Protein AF-A0A9E5E156-F1 (afdb_monomer_lite)

Foldseek 3Di:
DPPDPDDPPPDPQQVLLVVLVVVQVVVLVVVVVVCCVPPLADDPVCLQLLHHLSPDRPLQSLLVVLLQQLAAHWQDWADPHSQKTKTKDFDADDPVLCVVLVVLVWDWDDDPRGMIITMHHFPHSDSNSSSVSSNVSSVSGHRPVAGYGGRPHPSSVVSCVVRNDPLVSLLVNLVRVLRVPDPDPDDNVRSVVSNVVSVVVVVVVVVVVVVVVVVVD

Structure (mmCIF, N/CA/C/O backbone):
data_AF-A0A9E5E156-F1
#
_entry.id   AF-A0A9E5E156-F1
#
loop_
_atom_site.group_PDB
_atom_site.id
_atom_site.type_symbol
_atom_site.label_atom_id
_atom_site.label_alt_id
_atom_site.label_comp_id
_atom_site.label_asym_id
_atom_site.label_entity_id
_atom_site.label_seq_id
_atom_site.pdbx_PDB_ins_code
_atom_site.Cartn_x
_atom_site.Cartn_y
_atom_site.Cartn_z
_atom_site.occupancy
_atom_site.B_iso_or_equiv
_atom_site.auth_seq_id
_atom_site.auth_comp_id
_atom_site.auth_asym_id
_atom_site.auth_atom_id
_atom_site.pdbx_PDB_model_num
ATOM 1 N N . MET A 1 1 ? -10.719 -11.656 57.684 1.00 48.06 1 MET A N 1
ATOM 2 C CA . MET A 1 1 ? -10.620 -10.553 56.707 1.00 48.06 1 MET A CA 1
ATOM 3 C C . MET A 1 1 ? -10.149 -11.144 55.390 1.00 48.06 1 MET A C 1
ATOM 5 O O . MET A 1 1 ? -8.956 -11.206 55.134 1.00 48.06 1 MET A O 1
ATOM 9 N N . THR A 1 2 ? -11.078 -11.692 54.615 1.00 45.00 2 THR A N 1
ATOM 10 C CA . THR A 1 2 ? -10.827 -12.176 53.255 1.00 45.00 2 THR A CA 1
ATOM 11 C C . THR A 1 2 ? -11.004 -10.978 52.337 1.00 45.00 2 THR A C 1
ATOM 13 O O . THR A 1 2 ? -12.128 -10.578 52.054 1.00 45.00 2 THR A O 1
ATOM 16 N N . GLY A 1 3 ? -9.899 -10.315 51.999 1.00 47.78 3 GLY A N 1
ATOM 17 C CA . GLY A 1 3 ? -9.922 -9.261 50.993 1.00 47.78 3 GLY A CA 1
ATOM 18 C C . GLY A 1 3 ? -10.186 -9.908 49.645 1.00 47.78 3 GLY A C 1
ATOM 19 O O . GLY A 1 3 ? -9.351 -10.681 49.176 1.00 47.78 3 GLY A O 1
ATOM 20 N N . ASP A 1 4 ? -11.347 -9.628 49.060 1.00 41.91 4 ASP A N 1
ATOM 21 C CA . ASP A 1 4 ? -11.635 -10.034 47.692 1.00 41.91 4 ASP A CA 1
ATOM 22 C C . ASP A 1 4 ? -10.531 -9.500 46.763 1.00 41.91 4 ASP A C 1
ATOM 24 O O . ASP A 1 4 ? -10.118 -8.338 46.900 1.00 41.91 4 ASP A O 1
ATOM 28 N N . PRO A 1 5 ? -10.015 -10.323 45.833 1.00 53.31 5 PRO A N 1
ATOM 29 C CA . PRO A 1 5 ? -9.035 -9.870 44.865 1.00 53.31 5 PRO A CA 1
ATOM 30 C C . PRO A 1 5 ? -9.661 -8.744 44.047 1.00 53.31 5 PRO A C 1
ATOM 32 O O . PRO A 1 5 ? -10.662 -8.920 43.352 1.00 53.31 5 PRO A O 1
ATOM 35 N N . LYS A 1 6 ? -9.066 -7.558 44.171 1.00 46.56 6 LYS A N 1
ATOM 36 C CA . LYS A 1 6 ? -9.452 -6.362 43.433 1.00 46.56 6 LYS A CA 1
ATOM 37 C C . LYS A 1 6 ? -9.309 -6.687 41.946 1.00 46.56 6 LYS A C 1
ATOM 39 O O . LYS A 1 6 ? -8.191 -6.770 41.442 1.00 46.56 6 LYS A O 1
ATOM 44 N N . MET A 1 7 ? -10.436 -6.932 41.275 1.00 42.59 7 MET A N 1
ATOM 45 C CA . MET A 1 7 ? -10.475 -7.134 39.828 1.00 42.59 7 MET A CA 1
ATOM 46 C C . MET A 1 7 ? -9.715 -5.974 39.172 1.00 42.59 7 MET A C 1
ATOM 48 O O . MET A 1 7 ? -9.959 -4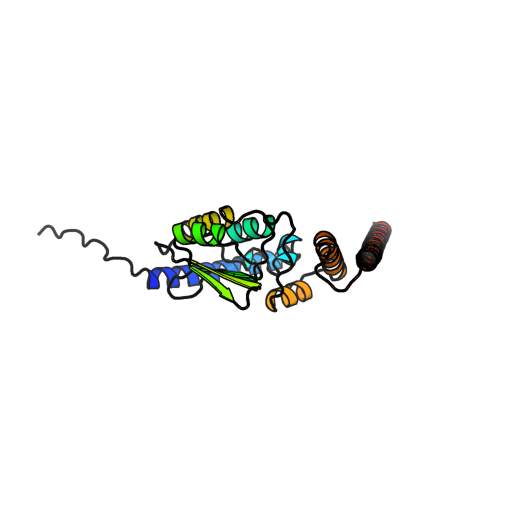.821 39.556 1.00 42.59 7 MET A O 1
ATOM 52 N N . PRO A 1 8 ? -8.772 -6.236 38.247 1.00 52.53 8 PRO A N 1
ATOM 53 C CA . PRO A 1 8 ? -8.127 -5.160 37.514 1.00 52.53 8 PRO A CA 1
ATOM 54 C C . PRO A 1 8 ? -9.233 -4.320 36.873 1.00 52.53 8 PRO A C 1
ATOM 56 O O . PRO A 1 8 ? -10.118 -4.852 36.203 1.00 52.53 8 PRO A O 1
ATOM 59 N N . GLY A 1 9 ? -9.235 -3.018 37.175 1.00 50.94 9 GLY A N 1
ATOM 60 C CA . GLY A 1 9 ? -10.194 -2.082 36.596 1.00 50.94 9 GLY A CA 1
ATOM 61 C C . GLY A 1 9 ? -10.144 -2.136 35.065 1.00 50.94 9 GLY A C 1
ATOM 62 O O . GLY A 1 9 ? -9.159 -2.633 34.512 1.00 50.94 9 GLY A O 1
ATOM 63 N N . PRO A 1 10 ? -11.185 -1.646 34.370 1.00 55.34 10 PRO A N 1
ATOM 64 C CA . PRO A 1 10 ? -11.223 -1.667 32.913 1.00 55.34 10 PRO A CA 1
ATOM 65 C C . PRO A 1 10 ? -9.925 -1.070 32.366 1.00 55.34 10 PRO A C 1
ATOM 67 O O . PRO A 1 10 ? -9.564 0.060 32.701 1.00 55.34 10 PRO A O 1
ATOM 70 N N . VAL A 1 11 ? -9.194 -1.866 31.581 1.00 60.44 11 VAL A N 1
ATOM 71 C CA . VAL A 1 11 ? -7.980 -1.417 30.898 1.00 60.44 11 VAL A CA 1
ATOM 72 C C . VAL A 1 11 ? -8.360 -0.172 30.105 1.00 60.44 11 VAL A C 1
ATOM 74 O O . VAL A 1 11 ? -9.285 -0.215 29.295 1.00 60.44 11 VAL A O 1
ATOM 77 N N . ASN A 1 12 ? -7.682 0.947 30.365 1.00 84.75 12 ASN A N 1
ATOM 78 C CA . ASN A 1 12 ? -7.852 2.142 29.553 1.00 84.75 12 ASN A CA 1
ATOM 79 C C . ASN A 1 12 ? -7.344 1.810 28.143 1.00 84.75 12 ASN A C 1
ATOM 81 O O . ASN A 1 12 ? -6.134 1.746 27.920 1.00 84.75 12 ASN A O 1
ATOM 85 N N . LEU A 1 13 ? -8.279 1.547 27.227 1.00 87.31 13 LEU A N 1
ATOM 86 C CA . LEU A 1 13 ? -8.000 1.112 25.862 1.00 87.31 13 LEU A CA 1
ATOM 87 C C . LEU A 1 13 ? -7.079 2.093 25.132 1.00 87.31 13 LEU A C 1
ATOM 89 O O . LEU A 1 13 ? -6.179 1.653 24.428 1.00 87.31 13 LEU A O 1
ATOM 93 N N . GLU A 1 14 ? -7.251 3.400 25.340 1.00 87.62 14 GLU A N 1
ATOM 94 C CA . GLU A 1 14 ? -6.404 4.424 24.720 1.00 87.62 14 GLU A CA 1
ATOM 95 C C . GLU A 1 14 ? -4.955 4.300 25.186 1.00 87.62 14 GLU A C 1
ATOM 97 O O . GLU A 1 14 ? -4.039 4.267 24.367 1.00 87.62 14 GLU A O 1
ATOM 102 N N . LYS A 1 15 ? -4.749 4.151 26.501 1.00 91.00 15 LYS A N 1
ATOM 103 C CA . LYS A 1 15 ? -3.408 3.957 27.062 1.00 91.00 15 LYS A CA 1
ATOM 104 C C . LYS A 1 15 ? -2.774 2.667 26.541 1.00 91.00 15 LYS A C 1
ATOM 106 O O . LYS A 1 15 ? -1.618 2.681 26.133 1.00 91.00 15 LYS A O 1
ATOM 111 N N . GLY A 1 16 ? -3.535 1.572 26.526 1.00 93.81 16 GLY A N 1
ATOM 112 C CA . GLY A 1 16 ? -3.057 0.296 25.996 1.00 93.81 16 GLY A CA 1
ATOM 113 C C . GLY A 1 16 ? -2.686 0.382 24.512 1.00 93.81 16 GLY A C 1
ATOM 114 O O . GLY A 1 16 ? -1.689 -0.199 24.096 1.00 93.81 16 GLY A O 1
ATOM 115 N N . MET A 1 17 ? -3.454 1.128 23.713 1.00 94.75 17 MET A N 1
ATOM 116 C CA . MET A 1 17 ? -3.172 1.341 22.291 1.00 94.75 17 MET A CA 1
ATOM 117 C C . MET A 1 17 ? -1.904 2.158 22.060 1.00 94.75 17 MET A C 1
ATOM 119 O O . MET A 1 17 ? -1.141 1.832 21.154 1.00 94.75 17 MET A O 1
ATOM 123 N N . GLU A 1 18 ? -1.658 3.183 22.875 1.00 94.00 18 GLU A N 1
ATOM 124 C CA . GLU A 1 18 ? -0.424 3.968 22.781 1.00 94.00 18 GLU A CA 1
ATOM 125 C C . GLU A 1 18 ? 0.799 3.119 23.156 1.00 94.00 18 GLU A C 1
ATOM 127 O O . GLU A 1 18 ? 1.768 3.055 22.402 1.00 94.00 18 GLU A O 1
ATOM 132 N N . GLU A 1 19 ? 0.719 2.365 24.259 1.00 95.31 19 GLU A N 1
ATOM 133 C CA . GLU A 1 19 ? 1.777 1.429 24.667 1.00 95.31 19 GLU A CA 1
ATOM 134 C C . GLU A 1 19 ? 2.053 0.371 23.579 1.00 95.31 19 GLU A C 1
ATOM 136 O O . GLU A 1 19 ? 3.211 0.039 23.295 1.00 95.31 19 GLU A O 1
ATOM 141 N N . LEU A 1 20 ? 0.996 -0.132 22.929 1.00 96.75 20 LEU A N 1
ATOM 142 C CA . LEU A 1 20 ? 1.096 -1.067 21.811 1.00 96.75 20 LEU A CA 1
ATOM 143 C C . LEU A 1 20 ? 1.779 -0.433 20.590 1.00 96.75 20 LEU A C 1
ATOM 145 O O . LEU A 1 20 ? 2.681 -1.048 20.015 1.00 96.75 20 LEU A O 1
ATOM 149 N N . ARG A 1 21 ? 1.376 0.785 20.211 1.00 97.12 21 ARG A N 1
ATOM 150 C CA . ARG A 1 21 ? 1.951 1.537 19.089 1.00 97.12 21 ARG A CA 1
ATOM 151 C C . ARG A 1 21 ? 3.443 1.756 19.276 1.00 97.12 21 ARG A C 1
ATOM 153 O O . ARG A 1 21 ? 4.231 1.425 18.391 1.00 97.12 21 ARG A O 1
ATOM 160 N N . GLU A 1 22 ? 3.843 2.263 20.438 1.00 96.88 22 GLU A N 1
ATOM 161 C CA . GLU A 1 22 ? 5.252 2.508 20.726 1.00 96.88 22 GLU A CA 1
ATOM 162 C C . GLU A 1 22 ? 6.084 1.224 20.664 1.00 96.88 22 GLU A C 1
ATOM 164 O O . GLU A 1 22 ? 7.208 1.229 20.152 1.00 96.88 22 GLU A O 1
ATOM 169 N N . ARG A 1 23 ? 5.549 0.116 21.199 1.00 98.06 23 ARG A N 1
ATOM 170 C CA . ARG A 1 23 ? 6.209 -1.192 21.145 1.00 98.06 23 ARG A CA 1
ATOM 171 C C . ARG A 1 23 ? 6.422 -1.630 19.698 1.00 98.06 23 ARG A C 1
ATOM 173 O O . ARG A 1 23 ? 7.556 -1.934 19.336 1.00 98.06 23 ARG A O 1
ATOM 180 N N . ILE A 1 24 ? 5.372 -1.587 18.881 1.00 98.00 24 ILE A N 1
ATOM 181 C CA . ILE A 1 24 ? 5.423 -1.953 17.461 1.00 98.00 24 ILE A CA 1
ATOM 182 C C . ILE A 1 24 ? 6.443 -1.091 16.704 1.00 98.00 24 ILE A C 1
ATOM 184 O O . ILE A 1 24 ? 7.298 -1.622 16.002 1.00 98.00 24 ILE A O 1
ATOM 188 N N . HIS A 1 25 ? 6.437 0.231 16.893 1.00 97.75 25 HIS A N 1
ATOM 189 C CA . HIS A 1 25 ? 7.379 1.128 16.208 1.00 97.75 25 HIS A CA 1
ATOM 190 C C . HIS A 1 25 ? 8.838 0.926 16.648 1.00 97.75 25 HIS A C 1
ATOM 192 O O . HIS A 1 25 ? 9.767 1.178 15.876 1.00 97.75 25 HIS A O 1
ATOM 198 N N . ARG A 1 26 ? 9.088 0.470 17.883 1.00 98.38 26 ARG A N 1
ATOM 199 C CA . ARG A 1 26 ? 10.433 0.036 18.303 1.00 98.38 26 ARG A CA 1
ATOM 200 C C . ARG A 1 26 ? 10.852 -1.251 17.594 1.00 98.38 26 ARG A C 1
ATOM 202 O O . ARG A 1 26 ? 11.971 -1.307 17.095 1.00 98.38 26 ARG A O 1
ATOM 209 N N . GLU A 1 27 ? 9.969 -2.243 17.532 1.00 98.19 27 GLU A N 1
ATOM 210 C CA . GLU A 1 27 ? 10.231 -3.531 16.872 1.00 98.19 27 GLU A CA 1
ATOM 211 C C . GLU A 1 27 ? 10.504 -3.349 15.372 1.00 98.19 27 GLU A C 1
ATOM 213 O O . GLU A 1 27 ? 11.520 -3.830 14.874 1.00 98.19 27 GLU A O 1
ATOM 218 N N . MET A 1 28 ? 9.685 -2.552 14.681 1.00 98.12 28 MET A N 1
ATOM 219 C CA . MET A 1 28 ? 9.851 -2.255 13.252 1.00 98.12 28 MET A CA 1
ATOM 220 C C . MET A 1 28 ? 11.211 -1.633 12.921 1.00 98.12 28 MET A C 1
ATOM 222 O O . MET A 1 28 ? 11.831 -2.006 11.931 1.00 98.12 28 MET A O 1
ATOM 226 N N . ARG A 1 29 ? 11.720 -0.717 13.759 1.00 98.38 29 ARG A N 1
ATOM 227 C CA . ARG A 1 29 ? 13.055 -0.127 13.550 1.00 98.38 29 ARG A CA 1
ATOM 228 C C . ARG A 1 29 ? 14.156 -1.184 13.591 1.00 98.38 29 ARG A C 1
ATOM 230 O O . ARG A 1 29 ? 15.042 -1.175 12.742 1.00 98.38 29 ARG A O 1
ATOM 237 N N . VAL A 1 30 ? 14.077 -2.111 14.545 1.00 98.31 30 VAL A N 1
ATOM 238 C CA . VAL A 1 30 ? 15.040 -3.215 14.663 1.00 98.31 30 VAL A CA 1
ATOM 239 C C . VAL A 1 30 ? 14.939 -4.161 13.461 1.00 98.31 30 VAL A C 1
ATOM 241 O O . VAL A 1 30 ? 15.970 -4.565 12.918 1.00 98.31 30 VAL A O 1
ATOM 244 N N . GLU A 1 31 ? 13.721 -4.489 13.017 1.00 98.06 31 GLU A N 1
ATOM 245 C CA . GLU A 1 31 ? 13.484 -5.308 11.820 1.00 98.06 31 GLU A CA 1
ATOM 246 C C . GLU A 1 31 ? 14.084 -4.657 10.566 1.00 98.06 31 GLU A C 1
ATOM 248 O O . GLU A 1 31 ? 14.866 -5.298 9.859 1.00 98.06 31 GLU A O 1
ATOM 253 N N . LEU A 1 32 ? 13.798 -3.371 10.338 1.00 97.81 32 LEU A N 1
ATOM 254 C CA . LEU A 1 32 ? 14.283 -2.618 9.183 1.00 97.81 32 LEU A CA 1
ATOM 255 C C . LEU A 1 32 ? 15.812 -2.503 9.168 1.00 97.81 32 LEU A C 1
ATOM 257 O O . LEU A 1 32 ? 16.443 -2.757 8.143 1.00 97.81 32 LEU A O 1
ATOM 261 N N . GLU A 1 33 ? 16.441 -2.189 10.303 1.00 98.00 33 GLU A N 1
ATOM 262 C CA . GLU A 1 33 ? 17.906 -2.187 10.399 1.00 98.00 33 GLU A CA 1
ATOM 263 C C . GLU A 1 33 ? 18.502 -3.563 10.067 1.00 98.00 33 GLU A C 1
ATOM 265 O O . GLU A 1 33 ? 19.542 -3.662 9.406 1.00 98.00 33 GLU A O 1
ATOM 270 N N . GLY A 1 34 ? 17.851 -4.635 10.525 1.00 97.88 34 GLY A N 1
ATOM 271 C CA . GLY A 1 34 ? 18.230 -6.007 10.210 1.00 97.88 34 GLY A CA 1
ATOM 272 C C . GLY A 1 34 ? 18.097 -6.321 8.719 1.00 97.88 34 GLY A C 1
ATOM 273 O O . GLY A 1 34 ? 19.014 -6.914 8.139 1.00 97.88 34 GLY A O 1
ATOM 274 N N . ARG A 1 35 ? 16.993 -5.896 8.095 1.00 96.81 35 ARG A N 1
ATOM 275 C CA . ARG A 1 35 ? 16.734 -6.021 6.656 1.00 96.81 35 ARG A CA 1
ATOM 276 C C . ARG A 1 35 ? 17.822 -5.317 5.858 1.00 96.81 35 ARG A C 1
ATOM 278 O O . ARG A 1 35 ? 18.508 -5.985 5.090 1.00 96.81 35 ARG A O 1
ATOM 285 N N . LEU A 1 36 ? 18.067 -4.032 6.108 1.00 96.75 36 LEU A N 1
ATOM 286 C CA . LEU A 1 36 ? 19.039 -3.227 5.358 1.00 96.75 36 LEU A CA 1
ATOM 287 C C . LEU A 1 36 ? 20.473 -3.776 5.439 1.00 96.75 36 LEU A C 1
ATOM 289 O O . LEU A 1 36 ? 21.214 -3.695 4.461 1.00 96.75 36 LEU A O 1
ATOM 293 N N . LYS A 1 37 ? 20.858 -4.391 6.566 1.00 97.19 37 LYS A N 1
ATOM 294 C CA . LYS A 1 37 ? 22.166 -5.057 6.718 1.00 97.19 37 LYS A CA 1
ATOM 295 C C . LYS A 1 37 ? 22.271 -6.366 5.931 1.00 97.19 37 LYS A C 1
ATOM 297 O O . LYS A 1 37 ? 23.349 -6.695 5.445 1.00 97.19 37 LYS A O 1
ATOM 302 N N . LYS A 1 38 ? 21.186 -7.144 5.855 1.00 96.62 38 LYS A N 1
ATOM 303 C CA . LYS A 1 38 ? 21.186 -8.489 5.250 1.00 96.62 38 LYS A CA 1
ATOM 304 C C . LYS A 1 38 ? 20.894 -8.463 3.756 1.00 96.62 38 LYS A C 1
ATOM 306 O O . LYS A 1 38 ? 21.522 -9.183 2.989 1.00 96.62 38 LYS A O 1
ATOM 311 N N . ASN A 1 39 ? 19.905 -7.676 3.358 1.00 94.75 39 ASN A N 1
ATOM 312 C CA . ASN A 1 39 ? 19.467 -7.525 1.985 1.00 94.75 39 ASN A CA 1
ATOM 313 C C . ASN A 1 39 ? 18.765 -6.160 1.873 1.00 94.75 39 ASN A C 1
ATOM 315 O O . ASN A 1 39 ? 17.637 -6.032 2.334 1.00 94.75 39 ASN A O 1
ATOM 319 N N . PRO A 1 40 ? 19.387 -5.131 1.287 1.00 94.38 40 PRO A N 1
ATOM 320 C CA . PRO A 1 40 ? 18.730 -3.843 1.070 1.00 94.38 40 PRO A CA 1
ATOM 321 C C . PRO A 1 40 ? 17.906 -3.813 -0.227 1.00 94.38 40 PRO A C 1
ATOM 323 O O . PRO A 1 40 ? 17.304 -2.793 -0.541 1.00 94.38 40 PRO A O 1
ATOM 326 N N . LYS A 1 41 ? 17.891 -4.899 -1.017 1.00 95.44 41 LYS A N 1
ATOM 327 C CA . LYS A 1 41 ? 17.171 -4.932 -2.292 1.00 95.44 41 LYS A CA 1
ATOM 328 C C . LYS A 1 41 ? 15.675 -5.185 -2.051 1.00 95.44 41 LYS A C 1
ATOM 330 O O . LYS A 1 41 ? 15.341 -6.222 -1.455 1.00 95.44 41 LYS A O 1
ATOM 335 N N . PRO A 1 42 ? 14.783 -4.296 -2.521 1.00 96.38 42 PRO A N 1
ATOM 336 C CA . PRO A 1 42 ? 13.347 -4.495 -2.418 1.00 96.38 42 PRO A CA 1
ATOM 337 C C . PRO A 1 42 ? 12.879 -5.574 -3.397 1.00 96.38 42 PRO A C 1
ATOM 339 O O . PRO A 1 42 ? 13.455 -5.784 -4.468 1.00 96.38 42 PRO A O 1
ATOM 342 N N . SER A 1 43 ? 11.823 -6.272 -3.008 1.00 94.12 43 SER A N 1
ATOM 343 C CA . SER A 1 43 ? 11.043 -7.143 -3.879 1.00 94.12 43 SER A CA 1
ATOM 344 C C . SER A 1 43 ? 10.174 -6.329 -4.839 1.00 94.12 43 SER A C 1
ATOM 346 O O . SER A 1 43 ? 9.952 -5.132 -4.653 1.00 94.12 43 SER A O 1
ATOM 348 N N . GLU A 1 44 ? 9.633 -6.995 -5.859 1.00 90.81 44 GLU A N 1
ATOM 349 C CA . GLU A 1 44 ? 8.704 -6.364 -6.798 1.00 90.81 44 GLU A CA 1
ATOM 350 C C . GLU A 1 44 ? 7.485 -5.768 -6.079 1.00 90.81 44 GLU A C 1
ATOM 352 O O . GLU A 1 44 ? 7.089 -4.635 -6.343 1.00 90.81 44 GLU A O 1
ATOM 357 N N . GLN A 1 45 ? 6.924 -6.511 -5.121 1.00 90.94 45 GLN A N 1
ATOM 358 C CA . GLN A 1 45 ? 5.788 -6.042 -4.338 1.00 90.94 45 GLN A CA 1
ATOM 359 C C . GLN A 1 45 ? 6.165 -4.805 -3.514 1.00 90.94 45 GLN A C 1
ATOM 361 O O . GLN A 1 45 ? 5.442 -3.818 -3.562 1.00 90.94 45 GLN A O 1
ATOM 366 N N . GLU A 1 46 ? 7.307 -4.806 -2.820 1.00 95.12 46 GLU A N 1
ATOM 367 C CA . GLU A 1 46 ? 7.786 -3.647 -2.043 1.00 95.12 46 GLU A CA 1
ATOM 368 C C . GLU A 1 46 ? 7.998 -2.402 -2.919 1.00 95.12 46 GLU A C 1
ATOM 370 O O . GLU A 1 46 ? 7.641 -1.298 -2.516 1.00 95.12 46 GLU A O 1
ATOM 375 N N . LEU A 1 47 ? 8.486 -2.561 -4.156 1.00 94.25 47 LEU A N 1
ATOM 376 C CA . LEU A 1 47 ? 8.602 -1.451 -5.112 1.00 94.25 47 LEU A CA 1
ATOM 377 C C . LEU A 1 47 ? 7.240 -0.854 -5.492 1.00 94.25 47 LEU A C 1
ATOM 379 O O . LEU A 1 47 ? 7.116 0.365 -5.638 1.00 94.25 47 LEU A O 1
ATOM 383 N N . VAL A 1 48 ? 6.224 -1.701 -5.660 1.00 91.25 48 VAL A N 1
ATOM 384 C CA . VAL A 1 48 ? 4.852 -1.272 -5.975 1.00 91.25 48 VAL A CA 1
ATOM 385 C C . VAL A 1 48 ? 4.222 -0.576 -4.772 1.00 91.25 48 VAL A C 1
ATOM 387 O O . VAL A 1 48 ? 3.650 0.504 -4.927 1.00 91.25 48 VAL A O 1
ATOM 390 N N . MET A 1 49 ? 4.388 -1.153 -3.579 1.00 92.75 49 MET A N 1
ATOM 391 C CA . MET A 1 49 ? 3.909 -0.573 -2.323 1.00 92.75 49 MET A CA 1
ATOM 392 C C . MET A 1 49 ? 4.631 0.732 -1.972 1.00 92.75 49 MET A C 1
ATOM 394 O O . MET A 1 49 ? 4.038 1.611 -1.355 1.00 92.75 49 MET A O 1
ATOM 398 N N . GLY A 1 50 ? 5.887 0.876 -2.404 1.00 94.50 50 GLY A N 1
ATOM 399 C CA . GLY A 1 50 ? 6.733 2.013 -2.058 1.00 94.50 50 GLY A CA 1
ATOM 400 C C . GLY A 1 50 ? 7.273 1.946 -0.628 1.00 94.50 50 GLY A C 1
ATOM 401 O O . GLY A 1 50 ? 7.464 2.991 -0.019 1.00 94.50 50 GLY A O 1
ATOM 402 N N . ALA A 1 51 ? 7.455 0.741 -0.084 1.00 96.19 51 ALA A N 1
ATOM 403 C CA . ALA A 1 51 ? 7.959 0.511 1.269 1.00 96.19 51 ALA A CA 1
ATOM 404 C C . ALA A 1 51 ? 8.492 -0.923 1.405 1.00 96.19 51 ALA A C 1
ATOM 406 O O . ALA A 1 51 ? 7.963 -1.843 0.766 1.00 96.19 51 ALA A O 1
ATOM 407 N N . PHE A 1 52 ? 9.483 -1.135 2.274 1.00 97.38 52 PHE A N 1
ATOM 408 C CA . PHE A 1 52 ? 9.826 -2.481 2.739 1.00 97.38 52 PHE A CA 1
ATOM 409 C C . PHE A 1 52 ? 8.683 -3.062 3.574 1.00 97.38 52 PHE A C 1
ATOM 411 O O . PHE A 1 52 ? 7.938 -2.330 4.229 1.00 97.38 52 PHE A O 1
ATOM 418 N N . GLN A 1 53 ? 8.561 -4.390 3.619 1.00 96.69 53 GLN A N 1
ATOM 419 C CA . GLN A 1 53 ? 7.568 -5.023 4.495 1.00 96.69 53 GLN A CA 1
ATOM 420 C C . GLN A 1 53 ? 7.773 -4.636 5.966 1.00 96.69 53 GLN A C 1
ATOM 422 O O . GLN A 1 53 ? 6.800 -4.455 6.695 1.00 96.69 53 GLN A O 1
ATOM 427 N N . GLU A 1 54 ? 9.024 -4.461 6.389 1.00 97.50 54 GLU A N 1
ATOM 428 C CA . GLU A 1 54 ? 9.399 -4.052 7.742 1.00 97.50 54 GLU A CA 1
ATOM 429 C C . GLU A 1 54 ? 8.985 -2.606 8.082 1.00 97.50 54 GLU A C 1
ATOM 431 O O . GLU A 1 54 ? 8.805 -2.289 9.258 1.00 97.50 54 GLU A O 1
ATOM 436 N N . GLU A 1 55 ? 8.769 -1.748 7.078 1.00 96.38 55 GLU A N 1
ATOM 437 C CA . GLU A 1 55 ? 8.263 -0.374 7.251 1.00 96.38 55 GLU A CA 1
ATOM 438 C C . GLU A 1 55 ? 6.740 -0.315 7.416 1.00 96.38 55 GLU A C 1
ATOM 440 O O . GLU A 1 55 ? 6.197 0.698 7.855 1.00 96.38 55 GLU A O 1
ATOM 445 N N . LEU A 1 56 ? 6.038 -1.406 7.110 1.00 97.19 56 LEU A N 1
ATOM 446 C CA . LEU A 1 56 ? 4.602 -1.527 7.322 1.00 97.19 56 LEU A CA 1
ATOM 447 C C . LEU A 1 56 ? 4.332 -2.014 8.745 1.00 97.19 56 LEU A C 1
ATOM 449 O O . LEU A 1 56 ? 5.015 -2.912 9.244 1.00 97.19 56 LEU A O 1
ATOM 453 N N . GLU A 1 57 ? 3.306 -1.477 9.402 1.00 97.88 57 GLU A N 1
ATOM 454 C CA . GLU A 1 57 ? 2.955 -1.944 10.743 1.00 97.88 57 GLU A CA 1
ATOM 455 C C . GLU A 1 57 ? 2.452 -3.405 10.695 1.00 97.88 57 GLU A C 1
ATOM 457 O O . GLU A 1 57 ? 1.614 -3.757 9.854 1.00 97.88 57 GLU A O 1
ATOM 462 N N . PRO A 1 58 ? 2.954 -4.300 11.566 1.00 98.19 58 PRO A N 1
ATOM 463 C CA . PRO A 1 58 ? 2.786 -5.747 11.439 1.00 98.19 58 PRO A CA 1
ATOM 464 C C . PRO A 1 58 ? 1.327 -6.206 11.466 1.00 98.19 58 PRO A C 1
ATOM 466 O O . PRO A 1 58 ? 0.981 -7.197 10.823 1.00 98.19 58 PRO A O 1
ATOM 469 N N . GLN A 1 59 ? 0.454 -5.480 12.160 1.00 98.12 59 GLN A N 1
ATOM 470 C CA . GLN A 1 59 ? -0.972 -5.776 12.217 1.00 98.12 59 GLN A CA 1
ATOM 471 C C . GLN A 1 59 ? -1.725 -5.451 10.918 1.00 98.12 59 GLN A C 1
ATOM 473 O O . GLN A 1 59 ? -2.811 -5.979 10.713 1.00 98.12 59 GLN A O 1
ATOM 478 N N . VAL A 1 60 ? -1.173 -4.646 10.005 1.00 98.06 60 VAL A N 1
ATOM 479 C CA . VAL A 1 60 ? -1.812 -4.347 8.706 1.00 98.06 60 VAL A CA 1
ATOM 480 C C . VAL A 1 60 ? -1.103 -4.990 7.507 1.00 98.06 60 VAL A C 1
ATOM 482 O O . VAL A 1 60 ? -1.708 -5.087 6.442 1.00 98.06 60 VAL A O 1
ATOM 485 N N . ARG A 1 61 ? 0.124 -5.513 7.663 1.00 97.31 61 ARG A N 1
ATOM 486 C CA . ARG A 1 61 ? 0.939 -6.124 6.582 1.00 97.31 61 ARG A CA 1
ATOM 487 C C . ARG A 1 61 ? 0.184 -7.128 5.701 1.00 97.31 61 ARG A C 1
ATOM 489 O O . ARG A 1 61 ? 0.208 -7.029 4.473 1.00 97.31 61 ARG A O 1
ATOM 496 N N . GLU A 1 62 ? -0.486 -8.102 6.318 1.00 97.81 62 GLU A N 1
ATOM 497 C CA . GLU A 1 62 ? -1.224 -9.143 5.585 1.00 97.81 62 GLU A CA 1
ATOM 498 C C . GLU A 1 62 ? -2.419 -8.550 4.827 1.00 97.81 62 GLU A C 1
ATOM 500 O O . GLU A 1 62 ? -2.650 -8.883 3.666 1.00 97.81 62 GLU A O 1
ATOM 505 N N . ALA A 1 63 ? -3.145 -7.624 5.460 1.00 98.25 63 ALA A N 1
ATOM 506 C CA . ALA A 1 63 ? -4.274 -6.941 4.842 1.00 98.25 63 ALA A CA 1
ATOM 507 C C . ALA A 1 63 ? -3.837 -6.153 3.601 1.00 98.25 63 ALA A C 1
ATOM 509 O O . ALA A 1 63 ? -4.465 -6.278 2.552 1.00 98.25 63 ALA A O 1
ATOM 510 N N . LEU A 1 64 ? -2.723 -5.420 3.690 1.00 97.38 64 LEU A N 1
ATOM 511 C CA . LEU A 1 64 ? -2.147 -4.704 2.552 1.00 97.38 64 LEU A CA 1
ATOM 512 C C . LEU A 1 64 ? -1.753 -5.662 1.432 1.00 97.38 64 LEU A C 1
ATOM 514 O O . LEU A 1 64 ? -2.096 -5.421 0.282 1.00 97.38 64 LEU A O 1
ATOM 518 N N . THR A 1 65 ? -1.116 -6.790 1.751 1.00 95.31 65 THR A N 1
ATOM 519 C CA . THR A 1 65 ? -0.766 -7.800 0.738 1.00 95.31 65 THR A CA 1
ATOM 520 C C . THR A 1 65 ? -2.001 -8.310 -0.008 1.00 95.31 65 THR A C 1
ATOM 522 O O . THR A 1 65 ? -1.994 -8.356 -1.237 1.00 95.31 65 THR A O 1
ATOM 525 N N . ILE A 1 66 ? -3.086 -8.619 0.711 1.00 97.31 66 ILE A N 1
ATOM 526 C CA . ILE A 1 66 ? -4.364 -9.033 0.108 1.00 97.31 66 ILE A CA 1
ATOM 527 C C . ILE A 1 66 ? -4.946 -7.911 -0.764 1.00 97.31 66 ILE A C 1
ATOM 529 O O . ILE A 1 66 ? -5.417 -8.169 -1.869 1.00 97.31 66 ILE A O 1
ATOM 533 N N . MET A 1 67 ? -4.912 -6.666 -0.285 1.00 97.25 67 MET A N 1
ATOM 534 C CA . MET A 1 67 ? -5.392 -5.500 -1.031 1.00 97.25 67 MET A CA 1
ATOM 535 C C . MET A 1 67 ? -4.616 -5.302 -2.337 1.00 97.25 67 MET A C 1
ATOM 537 O O . MET A 1 67 ? -5.233 -5.166 -3.392 1.00 97.25 67 MET A O 1
ATOM 541 N N . TYR A 1 68 ? -3.286 -5.382 -2.294 1.00 93.81 68 TYR A N 1
ATOM 542 C CA . TYR A 1 68 ? -2.435 -5.275 -3.478 1.00 93.81 68 TYR A CA 1
ATOM 543 C C . TYR A 1 68 ? -2.703 -6.385 -4.497 1.00 93.81 68 TYR A C 1
ATOM 545 O O . TYR A 1 68 ? -2.756 -6.113 -5.696 1.00 93.81 68 TYR A O 1
ATOM 553 N N . GLN A 1 69 ? -2.913 -7.621 -4.034 1.00 93.38 69 GLN A N 1
ATOM 554 C CA . GLN A 1 69 ? -3.270 -8.750 -4.901 1.00 93.38 69 GLN A CA 1
ATOM 555 C C . GLN A 1 69 ? -4.617 -8.549 -5.604 1.00 93.38 69 GLN A C 1
ATOM 557 O O . GLN A 1 69 ? -4.767 -8.982 -6.739 1.00 93.38 69 GLN A O 1
ATOM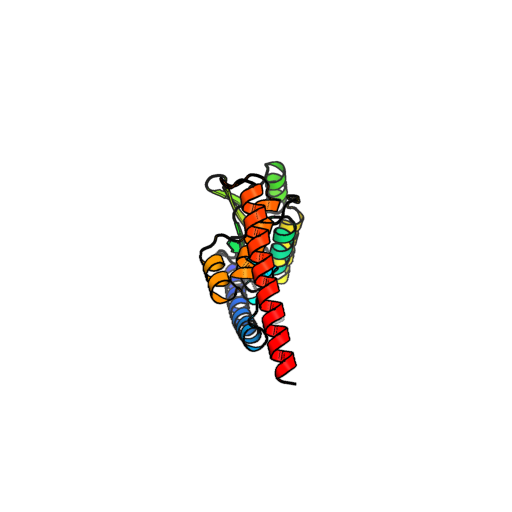 562 N N . LYS A 1 70 ? -5.557 -7.853 -4.955 1.00 95.38 70 LYS A N 1
ATOM 563 C CA . LYS A 1 70 ? -6.873 -7.498 -5.506 1.00 95.38 70 LYS A CA 1
ATOM 564 C C . LYS A 1 70 ? -6.886 -6.207 -6.328 1.00 95.38 70 LYS A C 1
ATOM 566 O O . LYS A 1 70 ? -7.957 -5.764 -6.725 1.00 95.38 70 LYS A O 1
ATOM 571 N N . GLY A 1 71 ? -5.736 -5.567 -6.533 1.00 93.56 71 GLY A N 1
ATOM 572 C CA . GLY A 1 71 ? -5.638 -4.357 -7.351 1.00 93.56 71 GLY A CA 1
ATOM 573 C C . GLY A 1 71 ? -5.787 -3.026 -6.615 1.00 93.56 71 GLY A C 1
ATOM 574 O O . GLY A 1 71 ? -5.868 -1.985 -7.261 1.00 93.56 71 GLY A O 1
ATOM 575 N N . TYR A 1 72 ? -5.794 -3.018 -5.281 1.00 94.31 72 TYR A N 1
ATOM 576 C CA . TYR A 1 72 ? -5.893 -1.784 -4.499 1.00 94.31 72 TYR A CA 1
ATOM 577 C C . TYR A 1 72 ? -4.519 -1.180 -4.214 1.00 94.31 72 TYR A C 1
ATOM 579 O O . TYR A 1 72 ? -3.668 -1.810 -3.586 1.00 94.31 72 TYR A O 1
ATOM 587 N N . SER A 1 73 ? -4.335 0.074 -4.618 1.00 92.06 73 SER A N 1
ATOM 588 C CA . SER A 1 73 ? -3.145 0.866 -4.300 1.00 92.06 73 SER A CA 1
ATOM 589 C C . SER A 1 73 ? -3.333 1.627 -2.999 1.00 92.06 73 SER A C 1
ATOM 591 O O . SER A 1 73 ? -4.232 2.460 -2.888 1.00 92.06 73 SER A O 1
ATOM 593 N N . THR A 1 74 ? -2.469 1.368 -2.023 1.00 94.75 74 THR A N 1
ATOM 594 C CA . THR A 1 74 ? -2.500 2.041 -0.721 1.00 94.75 74 THR A CA 1
ATOM 595 C C . THR A 1 74 ? -1.381 3.069 -0.612 1.00 94.75 74 THR A C 1
ATOM 597 O O . THR A 1 74 ? -0.259 2.832 -1.058 1.00 94.75 74 THR A O 1
ATOM 600 N N . SER A 1 75 ? -1.671 4.189 0.035 1.00 93.19 75 SER A N 1
ATOM 601 C CA . SER A 1 75 ? -0.720 5.270 0.297 1.00 93.19 75 SER A CA 1
ATOM 602 C C . SER A 1 75 ? -0.189 5.234 1.726 1.00 93.19 75 SER A C 1
ATOM 604 O O . SER A 1 75 ? 0.974 5.560 1.950 1.00 93.19 75 SER A O 1
ATOM 606 N N . SER A 1 76 ? -1.041 4.861 2.685 1.00 94.19 76 SER A N 1
ATOM 607 C CA . SER A 1 76 ? -0.747 4.897 4.116 1.00 94.19 76 SER A CA 1
ATOM 608 C C . SER A 1 76 ? -1.580 3.851 4.870 1.00 94.19 76 SER A C 1
ATOM 610 O O . SER A 1 76 ? -2.618 3.385 4.384 1.00 94.19 76 SER A O 1
ATOM 612 N N . SER A 1 77 ? -1.093 3.424 6.037 1.00 96.75 77 SER A N 1
ATOM 613 C CA . SER A 1 77 ? -1.770 2.427 6.868 1.00 96.75 77 SER A CA 1
ATOM 614 C C . SER A 1 77 ? -1.247 2.394 8.303 1.00 96.75 77 SER A C 1
ATOM 616 O O . SER A 1 77 ? -0.070 2.679 8.516 1.00 96.75 77 SER A O 1
ATOM 618 N N . GLY A 1 78 ? -2.064 1.917 9.244 1.00 97.31 78 GLY A N 1
ATOM 619 C CA . GLY A 1 78 ? -1.654 1.644 10.624 1.00 97.31 78 GLY A CA 1
ATOM 620 C C . GLY A 1 78 ? -2.382 2.509 11.650 1.00 97.31 78 GLY A C 1
ATOM 621 O O . GLY A 1 78 ? -3.552 2.855 11.457 1.00 97.31 78 GLY A O 1
ATOM 622 N N . PHE A 1 79 ? -1.706 2.858 12.748 1.00 97.00 79 PHE A N 1
ATOM 623 C CA . PHE A 1 79 ? -2.256 3.724 13.796 1.00 97.00 79 PHE A CA 1
ATOM 624 C C . PHE A 1 79 ? -2.599 5.132 13.274 1.00 97.00 79 PHE A C 1
ATOM 626 O O . PHE A 1 79 ? -1.730 5.882 12.834 1.00 97.00 79 PHE A O 1
ATOM 633 N N . TYR A 1 80 ? -3.864 5.531 13.431 1.00 93.44 80 TYR A N 1
ATOM 634 C CA . TYR A 1 80 ? -4.418 6.822 12.990 1.00 93.44 80 TYR A CA 1
ATOM 635 C C . TYR A 1 80 ? -4.758 7.777 14.160 1.00 93.44 80 TYR A C 1
ATOM 637 O O . TYR A 1 80 ? -5.315 8.853 13.964 1.00 93.44 80 TYR A O 1
ATOM 645 N N . GLY A 1 81 ? -4.396 7.403 15.394 1.00 86.81 81 GLY A N 1
ATOM 646 C CA . GLY A 1 81 ? -4.636 8.183 16.619 1.00 86.81 81 GLY A CA 1
ATOM 647 C C . GLY A 1 81 ? -5.904 7.768 17.375 1.00 86.81 81 GLY A C 1
ATOM 648 O O . GLY A 1 81 ? -6.826 7.201 16.800 1.00 86.81 81 GLY A O 1
ATOM 649 N N . GLY A 1 82 ? -5.936 7.986 18.696 1.00 82.19 82 GLY A N 1
ATOM 650 C CA . GLY A 1 82 ? -7.090 7.627 19.543 1.00 82.19 82 GLY A CA 1
ATOM 651 C C . GLY A 1 82 ? -7.461 6.135 19.514 1.00 82.19 82 GLY A C 1
ATOM 652 O O . GLY A 1 82 ? -8.629 5.782 19.642 1.00 82.19 82 GLY A O 1
ATOM 653 N N . GLY A 1 83 ? -6.490 5.250 19.252 1.00 85.38 83 GLY A N 1
ATOM 654 C CA . GLY A 1 83 ? -6.729 3.814 19.051 1.00 85.38 83 GLY A CA 1
ATOM 655 C C . GLY A 1 83 ? -7.387 3.440 17.713 1.00 85.38 83 GLY A C 1
ATOM 656 O O . GLY A 1 83 ? -7.662 2.262 17.481 1.00 85.38 83 GLY A O 1
ATOM 657 N N . MET A 1 84 ? -7.623 4.409 16.825 1.00 94.31 84 MET A N 1
ATOM 658 C CA . MET A 1 84 ? -8.112 4.182 15.466 1.00 94.31 84 MET A CA 1
ATOM 659 C C . MET A 1 84 ? -7.005 3.589 14.590 1.00 94.31 84 MET A C 1
ATOM 661 O O . MET A 1 84 ? -5.831 3.944 14.720 1.00 94.31 84 MET A O 1
ATOM 665 N N . GLN A 1 85 ? -7.394 2.712 13.674 1.00 97.38 85 GLN A N 1
ATOM 666 C CA . GLN A 1 85 ? -6.570 2.226 12.575 1.00 97.38 85 GLN A CA 1
ATOM 667 C C . GLN A 1 85 ? -7.102 2.787 11.260 1.00 97.38 85 GLN A C 1
ATOM 669 O O . GLN A 1 85 ? -8.311 2.994 11.122 1.00 97.38 85 GLN A O 1
ATOM 674 N N . ALA A 1 86 ? -6.221 2.997 10.291 1.00 97.88 86 ALA A N 1
ATOM 675 C CA . ALA A 1 86 ? -6.604 3.386 8.942 1.00 97.88 86 ALA A CA 1
ATOM 676 C C . ALA A 1 86 ? -5.835 2.579 7.894 1.00 97.88 86 ALA A C 1
ATOM 678 O O . ALA A 1 86 ? -4.694 2.179 8.118 1.00 97.88 86 ALA A O 1
ATOM 679 N N . ILE A 1 87 ? -6.471 2.356 6.747 1.00 97.94 87 ILE A N 1
ATOM 680 C CA . ILE A 1 87 ? -5.813 2.031 5.481 1.00 97.94 87 ILE A CA 1
ATOM 681 C C . ILE A 1 87 ? -6.388 2.990 4.450 1.00 97.94 87 ILE A C 1
ATOM 683 O O . ILE A 1 87 ? -7.610 3.076 4.307 1.00 97.94 87 ILE A O 1
ATOM 687 N N . ASP A 1 88 ? -5.532 3.705 3.738 1.00 96.44 88 ASP A N 1
ATOM 688 C CA . ASP A 1 88 ? -5.971 4.683 2.755 1.00 96.44 88 ASP A CA 1
ATOM 689 C C . ASP A 1 88 ? -5.162 4.616 1.469 1.00 96.44 88 ASP A C 1
ATOM 691 O O . ASP A 1 88 ? -4.054 4.076 1.426 1.00 96.44 88 ASP A O 1
ATOM 695 N N . GLY A 1 89 ? -5.759 5.115 0.394 1.00 94.62 89 GLY A N 1
ATOM 696 C CA . GLY A 1 89 ? -5.146 5.081 -0.918 1.00 94.62 89 GLY A CA 1
ATOM 697 C C . GLY A 1 89 ? -6.072 5.512 -2.038 1.00 94.62 89 GLY A C 1
ATOM 698 O O . GLY A 1 89 ? -7.177 6.017 -1.828 1.00 94.62 89 GLY A O 1
ATOM 699 N N . GLU A 1 90 ? -5.588 5.296 -3.251 1.00 90.88 90 GLU A N 1
ATOM 700 C CA . GLU A 1 90 ? -6.234 5.729 -4.481 1.00 90.88 90 GLU A CA 1
ATOM 701 C C . GLU A 1 90 ? -7.089 4.606 -5.052 1.00 90.88 90 GLU A C 1
ATOM 703 O O . GLU A 1 90 ? -6.682 3.848 -5.932 1.00 90.88 90 GLU A O 1
ATOM 708 N N . PHE A 1 91 ? -8.284 4.469 -4.497 1.00 92.25 91 PHE A N 1
ATOM 709 C CA . PHE A 1 91 ? -9.273 3.512 -4.958 1.00 92.25 91 PHE A CA 1
ATOM 710 C C . PHE A 1 91 ? -10.676 3.999 -4.618 1.00 92.25 91 PHE A C 1
ATOM 712 O O . PHE A 1 91 ? -10.881 4.806 -3.708 1.00 92.25 91 PHE A O 1
ATOM 719 N N . ILE A 1 92 ? -11.656 3.480 -5.352 1.00 92.25 92 ILE A N 1
ATOM 720 C CA . ILE A 1 92 ? -13.072 3.808 -5.194 1.00 92.25 92 ILE A CA 1
ATOM 721 C C . ILE A 1 92 ? -13.808 2.524 -4.835 1.00 92.25 92 ILE A C 1
ATOM 723 O O . ILE A 1 92 ? -13.547 1.465 -5.404 1.00 92.25 92 ILE A O 1
ATOM 727 N N . LEU A 1 93 ? -14.737 2.617 -3.889 1.00 94.31 93 LEU A N 1
ATOM 728 C CA . LEU A 1 93 ? -15.600 1.507 -3.507 1.00 94.31 93 LEU A CA 1
ATOM 729 C C . LEU A 1 93 ? -17.023 1.763 -3.994 1.00 94.31 93 LEU A C 1
ATOM 731 O O . LEU A 1 93 ? -17.545 2.870 -3.866 1.00 94.31 93 LEU A O 1
ATOM 735 N N . ASN A 1 94 ? -17.666 0.726 -4.530 1.00 94.56 94 ASN A N 1
ATOM 736 C CA . ASN A 1 94 ? -19.085 0.793 -4.864 1.00 94.56 94 ASN A CA 1
ATOM 737 C C . ASN A 1 94 ? -19.956 0.785 -3.591 1.00 94.56 94 ASN A C 1
ATOM 739 O O . ASN A 1 94 ? -19.503 0.430 -2.498 1.00 94.56 94 ASN A O 1
ATOM 743 N N . ALA A 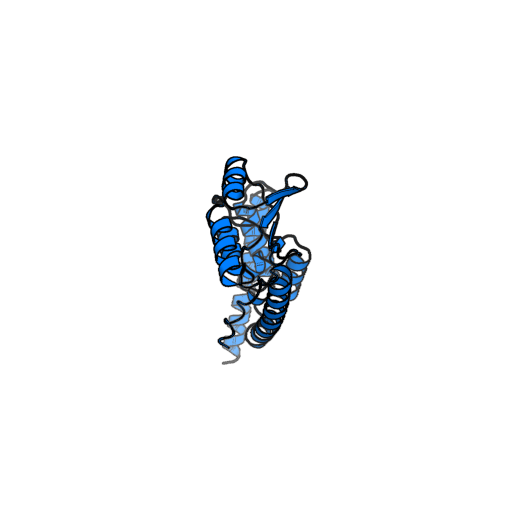1 95 ? -21.225 1.173 -3.736 1.00 95.75 95 ALA A N 1
ATOM 744 C CA . ALA A 1 95 ? -22.153 1.299 -2.611 1.00 95.75 95 ALA A CA 1
ATOM 745 C C . ALA A 1 95 ? -22.347 -0.016 -1.831 1.00 95.75 95 ALA A C 1
ATOM 747 O O . ALA A 1 95 ? -22.459 0.013 -0.601 1.00 95.75 95 ALA A O 1
ATOM 748 N N . ASP A 1 96 ? -22.329 -1.159 -2.519 1.00 96.88 96 ASP A N 1
ATOM 749 C CA . ASP A 1 96 ? -22.490 -2.479 -1.902 1.00 96.88 96 ASP A CA 1
ATOM 750 C C . ASP A 1 96 ? -21.301 -2.818 -0.996 1.00 96.88 96 ASP A C 1
ATOM 752 O O . ASP A 1 96 ? -21.485 -3.188 0.165 1.00 96.88 96 ASP A O 1
ATOM 756 N N . THR A 1 97 ? -20.077 -2.583 -1.478 1.00 97.00 97 THR A N 1
ATOM 757 C CA . THR A 1 97 ? -18.844 -2.785 -0.704 1.00 97.00 97 THR A CA 1
ATOM 758 C C . THR A 1 97 ? -18.813 -1.856 0.507 1.00 97.00 97 THR A C 1
ATOM 760 O O . THR A 1 97 ? -18.521 -2.293 1.618 1.00 97.00 97 THR A O 1
ATOM 763 N N . VAL A 1 98 ? -19.180 -0.579 0.335 1.00 97.50 98 VAL A N 1
ATOM 764 C CA . VAL A 1 98 ? -19.275 0.376 1.453 1.00 97.50 98 VAL A CA 1
ATOM 765 C C . VAL A 1 98 ? -20.286 -0.102 2.498 1.00 97.50 98 VAL A C 1
ATOM 767 O O . VAL A 1 98 ? -20.011 -0.043 3.697 1.00 97.50 98 VAL A O 1
ATOM 770 N N . THR A 1 99 ? -21.444 -0.602 2.063 1.00 97.19 99 THR A N 1
ATOM 771 C CA . THR A 1 99 ? -22.477 -1.137 2.961 1.00 97.19 99 THR A CA 1
ATOM 772 C C . THR A 1 99 ? -21.966 -2.357 3.724 1.00 97.19 99 THR A C 1
ATOM 774 O O . THR A 1 99 ? -22.127 -2.427 4.943 1.00 97.19 99 THR A O 1
ATOM 777 N N . GLN A 1 100 ? -21.279 -3.277 3.045 1.00 96.75 100 GLN A N 1
ATOM 778 C CA . GLN A 1 100 ? -20.682 -4.457 3.666 1.00 96.75 100 GLN A CA 1
ATOM 779 C C . GLN A 1 100 ? -19.617 -4.088 4.710 1.00 96.75 100 GLN A C 1
ATOM 781 O O . GLN A 1 100 ? -19.613 -4.644 5.808 1.00 96.75 100 GLN A O 1
ATOM 786 N N . LEU A 1 101 ? -18.743 -3.126 4.410 1.00 97.81 101 LEU A N 1
ATOM 787 C CA . LEU A 1 101 ? -17.699 -2.682 5.337 1.00 97.81 101 LEU A CA 1
ATOM 788 C C . LEU A 1 101 ? -18.275 -1.991 6.583 1.00 97.81 101 LEU A C 1
ATOM 790 O O . LEU A 1 101 ? -17.776 -2.208 7.690 1.00 97.81 101 LEU A O 1
ATOM 794 N N . LYS A 1 102 ? -19.373 -1.238 6.445 1.00 97.06 102 LYS A N 1
ATOM 795 C CA . LYS A 1 102 ? -20.074 -0.631 7.590 1.00 97.06 102 LYS A CA 1
ATOM 796 C C . LYS A 1 102 ? -20.594 -1.673 8.583 1.00 97.06 102 LYS A C 1
ATOM 798 O O . LYS A 1 102 ? -20.535 -1.434 9.786 1.00 97.06 102 LYS A O 1
ATOM 803 N N . VAL A 1 103 ? -21.026 -2.848 8.113 1.00 95.81 103 VAL A N 1
ATOM 804 C CA . VAL A 1 103 ? -21.427 -3.969 8.990 1.00 95.81 103 VAL A CA 1
ATOM 805 C C . VAL A 1 103 ? -20.259 -4.457 9.859 1.00 95.81 103 VAL A C 1
ATOM 807 O O . VAL A 1 103 ? -20.477 -4.979 10.949 1.00 95.81 103 VAL A O 1
ATOM 810 N N . PHE A 1 104 ? -19.011 -4.260 9.424 1.00 92.88 104 PHE A N 1
ATOM 811 C CA . PHE A 1 104 ? -17.813 -4.603 10.201 1.00 92.88 104 PHE A CA 1
ATOM 812 C C . PHE A 1 104 ? -17.333 -3.471 11.119 1.00 92.88 104 PHE A C 1
ATOM 814 O O . PHE A 1 104 ? -16.263 -3.588 11.715 1.00 92.88 104 PHE A O 1
ATOM 821 N N . GLY A 1 105 ? -18.093 -2.377 11.226 1.00 96.00 105 GLY A N 1
ATOM 822 C CA . GLY A 1 105 ? -17.699 -1.203 12.002 1.00 96.00 105 GLY A CA 1
ATOM 823 C C . GLY A 1 105 ? -16.624 -0.350 11.323 1.00 96.00 105 GLY A C 1
ATOM 824 O O . GLY A 1 105 ? -15.929 0.398 12.005 1.00 96.00 105 GLY A O 1
ATOM 825 N N . VAL A 1 106 ? -16.467 -0.461 9.999 1.00 97.94 106 VAL A N 1
ATOM 826 C CA . VAL A 1 106 ? -15.530 0.368 9.228 1.00 97.94 106 VAL A CA 1
ATOM 827 C C . VAL A 1 106 ? -16.209 1.665 8.807 1.00 97.94 106 VAL A C 1
ATOM 829 O O . VAL A 1 106 ? -17.292 1.660 8.214 1.00 97.94 106 VAL A O 1
ATOM 832 N N . GLN A 1 107 ? -15.541 2.781 9.068 1.00 97.94 107 GLN A N 1
ATOM 833 C CA . GLN A 1 107 ? -15.875 4.083 8.513 1.00 97.94 107 GLN A CA 1
ATOM 834 C C . GLN A 1 107 ? -15.161 4.234 7.170 1.00 97.94 107 GLN A C 1
ATOM 836 O O . GLN A 1 107 ? -13.939 4.120 7.090 1.00 97.94 107 GLN A O 1
ATOM 841 N N . VAL A 1 108 ? -15.938 4.469 6.113 1.00 97.62 108 VAL A N 1
ATOM 842 C CA . VAL A 1 108 ? -15.415 4.713 4.767 1.00 97.62 108 VAL A CA 1
ATOM 843 C C . VAL A 1 108 ? -15.592 6.190 4.445 1.00 97.62 108 VAL A C 1
ATOM 845 O O . VAL A 1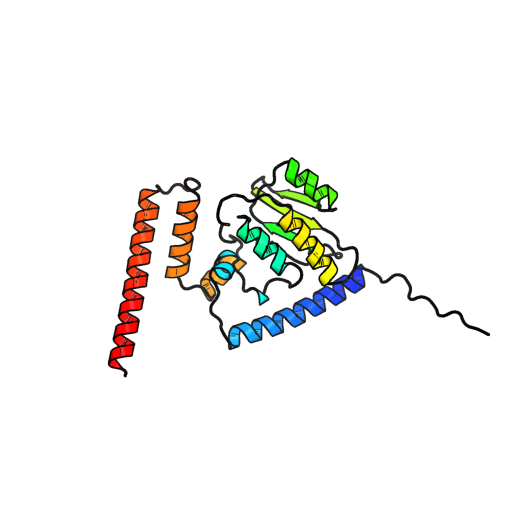 108 ? -16.722 6.680 4.429 1.00 97.62 108 VAL A O 1
ATOM 848 N N . GLU A 1 109 ? -14.490 6.885 4.181 1.00 96.06 109 GLU A N 1
ATOM 849 C CA . GLU A 1 109 ? -14.490 8.288 3.760 1.00 96.06 109 GLU A CA 1
ATOM 850 C C . GLU A 1 109 ? -13.843 8.406 2.382 1.00 96.06 109 GLU A C 1
ATOM 852 O O . GLU A 1 109 ? -12.706 7.976 2.198 1.00 96.06 109 GLU A O 1
ATOM 857 N N . SER A 1 110 ? -14.545 9.008 1.424 1.00 93.88 110 SER A N 1
ATOM 858 C CA . SER A 1 110 ? -14.003 9.283 0.093 1.00 93.88 110 SER A CA 1
ATOM 859 C C . SER A 1 110 ? -13.691 10.769 -0.059 1.00 93.88 110 SER A C 1
ATOM 861 O O . SER A 1 110 ? -14.540 11.621 0.202 1.00 93.88 110 SER A O 1
ATOM 863 N N . VAL A 1 111 ? -12.479 11.082 -0.511 1.00 90.81 111 VAL A N 1
ATOM 864 C CA . VAL A 1 111 ? -11.995 12.437 -0.781 1.00 90.81 111 VAL A CA 1
ATOM 865 C C . VAL A 1 111 ? -11.844 12.608 -2.291 1.00 90.81 111 VAL A C 1
ATOM 867 O O . VAL A 1 111 ? -11.191 11.809 -2.966 1.00 90.81 111 VAL A O 1
ATOM 870 N N . ASN A 1 112 ? -12.478 13.653 -2.831 1.00 85.19 112 ASN A N 1
ATOM 871 C CA . ASN A 1 112 ? -12.430 14.031 -4.248 1.00 85.19 112 ASN A CA 1
ATOM 872 C C . ASN A 1 112 ? -12.792 12.906 -5.239 1.00 85.19 112 ASN A C 1
ATOM 874 O O . ASN A 1 112 ? -12.360 12.954 -6.382 1.00 85.19 112 ASN A O 1
ATOM 878 N N . ASN A 1 113 ? -13.579 11.906 -4.824 1.00 80.88 113 ASN A N 1
ATOM 879 C CA . ASN A 1 113 ? -13.984 10.740 -5.628 1.00 80.88 113 ASN A CA 1
ATOM 880 C C . ASN A 1 113 ? -12.840 9.862 -6.171 1.00 80.88 113 ASN A C 1
ATOM 882 O O . ASN A 1 113 ? -13.100 9.027 -7.028 1.00 80.88 113 ASN A O 1
ATOM 886 N N . TYR A 1 114 ? -11.608 10.008 -5.679 1.00 83.81 114 TYR A N 1
ATOM 887 C CA . TYR A 1 114 ? -10.462 9.195 -6.124 1.00 83.81 114 TYR A CA 1
ATOM 888 C C . TYR A 1 114 ? -9.641 8.615 -4.973 1.00 83.81 114 TYR A C 1
ATOM 890 O O . TYR A 1 114 ? -8.861 7.692 -5.186 1.00 83.81 114 TYR A O 1
ATOM 898 N N . TYR A 1 115 ? -9.814 9.142 -3.763 1.00 92.38 115 TYR A N 1
ATOM 899 C CA . TYR A 1 115 ? -9.071 8.727 -2.584 1.00 92.38 115 TYR A CA 1
ATOM 900 C C . TYR A 1 115 ? -10.031 8.198 -1.527 1.00 92.38 115 TYR A C 1
ATOM 902 O O . TYR A 1 115 ? -11.059 8.828 -1.277 1.00 92.38 115 TYR A O 1
ATOM 910 N N . THR A 1 116 ? -9.709 7.077 -0.891 1.00 96.62 116 THR A N 1
ATOM 911 C CA . THR A 1 116 ? -10.572 6.452 0.118 1.00 96.62 116 THR A CA 1
ATOM 912 C C . THR A 1 116 ? -9.787 6.146 1.385 1.00 96.62 116 THR A C 1
ATOM 914 O O . THR A 1 116 ? -8.684 5.614 1.322 1.00 96.62 116 THR A O 1
ATOM 917 N N . PHE A 1 117 ? -10.389 6.439 2.537 1.00 97.62 117 PHE A N 1
ATOM 918 C CA . PHE A 1 117 ? -9.945 6.005 3.858 1.00 97.62 117 PHE A CA 1
ATOM 919 C C . PHE A 1 117 ? -10.861 4.898 4.374 1.00 97.62 117 PHE A C 1
ATOM 921 O O . PHE A 1 117 ? -12.084 5.056 4.400 1.00 97.62 117 PHE A O 1
ATOM 928 N N . LEU A 1 118 ? -10.261 3.808 4.842 1.00 98.31 118 LEU A N 1
ATOM 929 C CA . LEU A 1 118 ? -10.910 2.736 5.589 1.00 98.31 118 LEU A CA 1
ATOM 930 C C . LEU A 1 118 ? -10.458 2.835 7.045 1.00 98.31 118 LEU A C 1
ATOM 932 O O . LEU A 1 118 ? -9.363 2.387 7.382 1.00 98.31 118 LEU A O 1
ATOM 936 N N . LYS A 1 119 ? -11.279 3.444 7.903 1.00 98.25 119 LYS A N 1
ATOM 937 C CA . LYS A 1 119 ? -10.963 3.646 9.324 1.00 98.25 119 LYS A CA 1
ATOM 938 C C . LYS A 1 119 ? -11.734 2.659 10.187 1.00 98.25 119 LYS A C 1
ATOM 940 O O . LYS A 1 119 ? -12.924 2.440 9.969 1.00 98.25 119 LYS A O 1
ATOM 945 N N . PHE A 1 120 ? -11.081 2.065 11.176 1.00 97.62 120 PHE A N 1
ATOM 946 C CA . PHE A 1 120 ? -11.730 1.138 12.098 1.00 97.62 120 PHE A CA 1
ATOM 947 C C . PHE A 1 120 ? -11.083 1.180 13.480 1.00 97.62 120 PHE A C 1
ATOM 949 O O . PHE A 1 120 ? -9.878 1.379 13.619 1.00 97.62 120 PHE A O 1
ATOM 956 N N . GLN A 1 121 ? -11.895 0.980 14.514 1.00 95.25 121 GLN A N 1
ATOM 957 C CA . GLN A 1 121 ? -11.430 0.922 15.894 1.00 95.25 121 GLN A CA 1
ATOM 958 C C . GLN A 1 121 ? -11.394 -0.532 16.357 1.00 95.25 121 GLN A C 1
ATOM 960 O O . GLN A 1 121 ? -12.347 -1.282 16.133 1.00 95.25 121 GLN A O 1
ATOM 965 N N . SER A 1 122 ? -10.299 -0.923 17.006 1.00 92.50 122 SER A N 1
ATOM 966 C CA . SER A 1 122 ? -10.193 -2.245 17.618 1.00 92.50 122 SER A CA 1
ATOM 967 C C . SER A 1 122 ? -10.835 -2.258 19.003 1.00 92.50 122 SER A C 1
ATOM 969 O O . SER A 1 122 ? -10.796 -1.275 19.742 1.00 92.50 122 SER A O 1
ATOM 971 N N . THR A 1 123 ? -11.403 -3.403 19.368 1.00 91.38 123 THR A N 1
ATOM 972 C CA . THR A 1 123 ? -12.039 -3.638 20.671 1.00 91.38 123 THR A CA 1
ATOM 973 C C . THR A 1 123 ? -11.032 -3.907 21.789 1.00 91.38 123 THR A C 1
ATOM 975 O O . THR A 1 123 ? -11.411 -3.928 22.957 1.00 91.38 123 THR A O 1
ATOM 978 N N . ALA A 1 124 ? -9.764 -4.149 21.448 1.00 93.69 124 ALA A N 1
ATOM 979 C CA . ALA A 1 124 ? -8.699 -4.445 22.398 1.00 93.69 124 ALA A CA 1
ATOM 980 C C . ALA A 1 124 ? -7.360 -3.878 21.921 1.00 93.69 124 ALA A C 1
ATOM 982 O O . ALA A 1 124 ? -7.077 -3.865 20.721 1.00 93.69 124 ALA A O 1
ATOM 983 N N . ALA A 1 125 ? -6.519 -3.457 22.868 1.00 94.94 125 ALA A N 1
ATOM 984 C CA . ALA A 1 125 ? -5.128 -3.076 22.627 1.00 94.94 125 ALA A CA 1
ATOM 985 C C . ALA A 1 125 ? -4.256 -4.319 22.390 1.00 94.94 125 ALA A C 1
ATOM 987 O O . ALA A 1 125 ? -3.333 -4.617 23.144 1.00 94.94 125 ALA A O 1
ATOM 988 N N . ASP A 1 126 ? -4.600 -5.068 21.350 1.00 95.94 126 ASP A N 1
ATOM 989 C CA . ASP A 1 126 ? -3.991 -6.337 20.997 1.00 95.94 126 ASP A CA 1
ATOM 990 C C . ASP A 1 126 ? -3.709 -6.366 19.490 1.00 95.94 126 ASP A C 1
ATOM 992 O O . ASP A 1 126 ? -4.584 -6.107 18.659 1.00 95.94 126 ASP A O 1
ATOM 996 N N . GLN A 1 127 ? -2.456 -6.658 19.147 1.00 97.38 127 GLN A N 1
ATOM 997 C CA . GLN A 1 127 ? -1.964 -6.651 17.770 1.00 97.38 127 GLN A CA 1
ATOM 998 C C . GLN A 1 127 ? -2.690 -7.673 16.888 1.00 97.38 127 GLN A C 1
ATOM 1000 O O . GLN A 1 127 ? -2.966 -7.404 15.719 1.00 97.38 127 GLN A O 1
ATOM 1005 N N . GLU A 1 128 ? -3.000 -8.840 17.443 1.00 98.06 128 GLU A N 1
ATOM 1006 C CA . GLU A 1 128 ? -3.634 -9.942 16.733 1.00 98.06 128 GLU A CA 1
ATOM 1007 C C . GLU A 1 128 ? -5.115 -9.645 16.472 1.00 98.06 128 GLU A C 1
ATOM 1009 O O . GLU A 1 128 ? -5.606 -9.880 15.367 1.00 98.06 128 GLU A O 1
ATOM 1014 N N . VAL A 1 129 ? -5.809 -9.030 17.435 1.00 96.81 129 VAL A N 1
ATOM 1015 C CA . VAL A 1 129 ? -7.191 -8.553 17.248 1.00 96.81 129 VAL A CA 1
ATOM 1016 C C . VAL A 1 129 ? -7.268 -7.525 16.117 1.00 96.81 129 VAL A C 1
ATOM 1018 O O . VAL A 1 129 ? -8.111 -7.651 15.224 1.00 96.81 129 VAL A O 1
ATOM 1021 N N . ILE A 1 130 ? -6.354 -6.545 16.103 1.00 97.94 130 ILE A N 1
ATOM 1022 C CA . ILE A 1 130 ? -6.290 -5.548 15.025 1.00 97.94 130 ILE A CA 1
ATOM 1023 C C . ILE A 1 130 ? -6.020 -6.231 13.678 1.00 97.94 130 ILE A C 1
ATOM 1025 O O . ILE A 1 130 ? -6.690 -5.929 12.686 1.00 97.94 130 ILE A O 1
ATOM 1029 N N . ARG A 1 131 ? -5.080 -7.184 13.644 1.00 98.56 131 ARG A N 1
ATOM 1030 C CA . ARG A 1 131 ? -4.714 -7.914 12.426 1.00 98.56 131 ARG A CA 1
ATOM 1031 C C . ARG A 1 131 ? -5.887 -8.672 11.830 1.00 98.56 131 ARG A C 1
ATOM 1033 O O . ARG A 1 131 ? -6.148 -8.562 10.633 1.00 98.56 131 ARG A O 1
ATOM 1040 N N . GLN A 1 132 ? -6.628 -9.408 12.652 1.00 98.31 132 GLN A N 1
ATOM 1041 C CA . GLN A 1 132 ? -7.798 -10.155 12.196 1.00 98.31 132 GLN A CA 1
ATOM 1042 C C . GLN A 1 132 ? -8.860 -9.233 11.588 1.00 98.31 132 GLN A C 1
ATOM 1044 O O . GLN A 1 132 ? -9.444 -9.564 10.552 1.00 98.31 132 GLN A O 1
ATOM 1049 N N . GLN A 1 133 ? -9.080 -8.060 12.188 1.00 97.75 133 GLN A N 1
ATOM 1050 C CA . GLN A 1 133 ? -10.005 -7.066 11.652 1.00 97.75 133 GLN A CA 1
ATOM 1051 C C . GLN A 1 133 ? -9.509 -6.497 10.315 1.00 97.75 133 GLN A C 1
ATOM 1053 O O . GLN A 1 133 ? -10.266 -6.510 9.344 1.00 97.75 133 GLN A O 1
ATOM 1058 N N . ALA A 1 134 ? -8.238 -6.094 10.222 1.00 98.44 134 ALA A N 1
ATOM 1059 C CA . ALA A 1 134 ? -7.639 -5.591 8.983 1.00 98.44 134 ALA A CA 1
ATOM 1060 C C . ALA A 1 134 ? -7.735 -6.619 7.839 1.00 98.44 134 ALA A C 1
ATOM 1062 O O . ALA A 1 134 ? -8.164 -6.299 6.729 1.00 98.44 134 ALA A O 1
ATOM 1063 N N . VAL A 1 135 ? -7.411 -7.886 8.116 1.00 98.62 135 VAL A N 1
ATOM 1064 C CA . VAL A 1 135 ? -7.497 -8.983 7.138 1.00 98.62 135 VAL A CA 1
ATOM 1065 C C . VAL A 1 135 ? -8.940 -9.235 6.708 1.00 98.62 135 VAL A C 1
ATOM 1067 O O . VAL A 1 135 ? -9.202 -9.454 5.524 1.00 98.62 135 VAL A O 1
ATOM 1070 N N . ARG A 1 136 ? -9.900 -9.185 7.639 1.00 98.06 136 ARG A N 1
ATOM 1071 C CA . ARG A 1 136 ? -11.327 -9.321 7.318 1.00 98.06 136 ARG A CA 1
ATOM 1072 C C . ARG A 1 136 ? -11.803 -8.211 6.379 1.00 98.06 136 ARG A C 1
ATOM 1074 O O . ARG A 1 136 ? -12.543 -8.506 5.442 1.00 98.06 136 ARG A O 1
ATOM 1081 N N . ILE A 1 137 ? -11.361 -6.974 6.606 1.00 98.25 137 ILE A N 1
ATOM 1082 C CA . ILE A 1 137 ? -11.652 -5.823 5.739 1.00 98.25 137 ILE A CA 1
ATOM 1083 C C . ILE A 1 137 ? -11.099 -6.076 4.334 1.00 98.25 137 ILE A C 1
ATOM 1085 O O . ILE A 1 137 ? -11.864 -6.074 3.372 1.00 98.25 137 ILE A O 1
ATOM 1089 N N . ALA A 1 138 ? -9.806 -6.395 4.217 1.00 98.25 138 ALA A N 1
ATOM 1090 C CA . ALA A 1 138 ? -9.163 -6.663 2.929 1.00 98.25 138 ALA A CA 1
ATOM 1091 C C . ALA A 1 138 ? -9.819 -7.829 2.165 1.00 98.25 138 ALA A C 1
ATOM 1093 O O . ALA A 1 138 ? -10.004 -7.778 0.946 1.00 98.25 138 ALA A O 1
ATOM 1094 N N . LYS A 1 139 ? -10.233 -8.889 2.872 1.00 97.88 139 LYS A N 1
ATOM 1095 C CA . LYS A 1 139 ? -10.931 -10.035 2.271 1.00 97.88 139 LYS A CA 1
ATOM 1096 C C . LYS A 1 139 ? -12.315 -9.687 1.729 1.00 97.88 139 LYS A C 1
ATOM 1098 O O . LYS A 1 139 ? -12.719 -10.319 0.758 1.00 97.88 139 LYS A O 1
ATOM 1103 N N . ALA A 1 140 ? -13.001 -8.698 2.294 1.00 97.44 140 ALA A N 1
ATOM 1104 C CA . ALA A 1 140 ? -14.324 -8.286 1.834 1.00 97.44 140 ALA A CA 1
ATOM 1105 C C . ALA A 1 140 ? -14.311 -7.339 0.631 1.00 97.44 140 ALA A C 1
ATOM 1107 O O . ALA A 1 140 ? -15.335 -7.199 -0.027 1.00 97.44 140 ALA A O 1
ATOM 1108 N N . LEU A 1 141 ? -13.172 -6.721 0.319 1.00 97.50 141 LEU A N 1
ATOM 1109 C CA . LEU A 1 141 ? -13.046 -5.930 -0.900 1.00 97.50 141 LEU A CA 1
ATOM 1110 C C . LEU A 1 141 ? -13.175 -6.826 -2.148 1.00 97.50 141 LEU A C 1
ATOM 1112 O O . LEU A 1 141 ? -12.605 -7.921 -2.149 1.00 97.50 141 LEU A O 1
ATOM 1116 N N . PRO A 1 142 ? -13.892 -6.409 -3.202 1.00 96.69 142 PRO A N 1
ATOM 1117 C CA . PRO A 1 142 ? -13.940 -7.154 -4.458 1.00 96.69 142 PRO A CA 1
ATOM 1118 C C . PRO A 1 142 ? -12.574 -7.161 -5.158 1.00 96.69 142 PRO A C 1
ATOM 1120 O O . PRO A 1 142 ? -11.767 -6.261 -4.960 1.00 96.69 142 PRO A O 1
ATOM 1123 N N . ASP A 1 143 ? -12.309 -8.171 -5.981 1.00 96.12 143 ASP A N 1
ATOM 1124 C CA . ASP A 1 143 ? -11.150 -8.144 -6.879 1.00 96.12 143 ASP A CA 1
ATOM 1125 C C . ASP A 1 143 ? -11.375 -7.084 -7.974 1.00 96.12 143 ASP A C 1
ATOM 1127 O O . ASP A 1 143 ? -12.480 -6.989 -8.510 1.00 96.12 143 ASP A O 1
ATOM 1131 N N . GLN A 1 144 ? -10.370 -6.256 -8.270 1.00 90.44 144 GLN A N 1
ATOM 1132 C CA . GLN A 1 144 ? -10.430 -5.271 -9.359 1.00 90.44 144 GLN A CA 1
ATOM 1133 C C . GLN A 1 144 ? -10.099 -5.885 -10.727 1.00 90.44 144 GLN A C 1
ATOM 1135 O O . GLN A 1 144 ? -10.159 -5.175 -11.729 1.00 90.44 144 GLN A O 1
ATOM 1140 N N . GLU A 1 145 ? -9.696 -7.162 -10.771 1.00 88.31 145 GLU A N 1
ATOM 1141 C CA . GLU A 1 145 ? -9.239 -7.885 -11.969 1.00 88.31 145 GLU A CA 1
ATOM 1142 C C . GLU A 1 145 ? -8.046 -7.212 -12.676 1.00 88.31 145 GLU A C 1
ATOM 1144 O O . GLU A 1 145 ? -7.677 -7.555 -13.799 1.00 88.31 145 GLU A O 1
ATOM 1149 N N . MET A 1 146 ? -7.412 -6.251 -12.002 1.00 83.94 146 MET A N 1
ATOM 1150 C CA . MET A 1 146 ? -6.311 -5.444 -12.503 1.00 83.94 146 MET A CA 1
ATOM 1151 C C . MET A 1 146 ? -5.212 -5.355 -11.444 1.00 83.94 146 MET A C 1
ATOM 1153 O O . MET A 1 146 ? -5.499 -5.311 -10.247 1.00 83.94 146 MET A O 1
ATOM 1157 N N . PRO A 1 147 ? -3.936 -5.301 -11.855 1.00 84.31 147 PRO A N 1
ATOM 1158 C CA . PRO A 1 147 ? -2.840 -5.126 -10.917 1.00 84.31 147 PRO A CA 1
ATOM 1159 C C . PRO A 1 147 ? -2.911 -3.745 -10.254 1.00 84.31 147 PRO A C 1
ATOM 1161 O O . PRO A 1 147 ? -3.198 -2.747 -10.913 1.00 84.31 147 PRO A O 1
ATOM 1164 N N . ALA A 1 148 ? -2.565 -3.669 -8.967 1.00 87.19 148 ALA A N 1
ATOM 1165 C CA . ALA A 1 148 ? -2.511 -2.396 -8.252 1.00 87.19 148 ALA A CA 1
ATOM 1166 C C . ALA A 1 148 ? -1.521 -1.426 -8.919 1.00 87.19 148 ALA A C 1
ATOM 1168 O O . ALA A 1 148 ? -0.449 -1.826 -9.384 1.00 87.19 148 ALA A O 1
ATOM 1169 N N . PHE A 1 149 ? -1.831 -0.136 -8.930 1.00 85.31 149 PHE A N 1
ATOM 1170 C CA . PHE A 1 149 ? -0.851 0.890 -9.264 1.00 85.31 149 PHE A CA 1
ATOM 1171 C C . PHE A 1 149 ? 0.232 0.986 -8.195 1.00 85.31 149 PHE A C 1
ATOM 1173 O O . PHE A 1 149 ? 0.052 0.583 -7.042 1.00 85.31 149 PHE A O 1
ATOM 1180 N N . TYR A 1 150 ? 1.344 1.596 -8.585 1.00 85.44 150 TYR A N 1
ATOM 1181 C CA . TYR A 1 150 ? 2.303 2.106 -7.623 1.00 85.44 150 TYR A CA 1
ATOM 1182 C C . TYR A 1 150 ? 1.621 3.048 -6.653 1.00 85.44 150 TYR A C 1
ATOM 1184 O O . TYR A 1 150 ? 0.835 3.902 -7.066 1.00 85.44 150 TYR A O 1
ATOM 1192 N N . SER A 1 151 ? 2.014 2.954 -5.389 1.00 85.25 151 SER A N 1
ATOM 1193 C CA . SER A 1 151 ? 1.770 4.053 -4.472 1.00 85.25 151 SER A CA 1
ATOM 1194 C C . SER A 1 151 ? 2.389 5.331 -5.048 1.00 85.25 151 SER A C 1
ATOM 1196 O O . SER A 1 151 ? 3.598 5.382 -5.310 1.00 85.25 151 SER A O 1
ATOM 1198 N N . ARG A 1 152 ? 1.541 6.338 -5.285 1.00 83.69 152 ARG A N 1
ATOM 1199 C CA . ARG A 1 152 ? 1.920 7.696 -5.713 1.00 83.69 152 ARG A CA 1
ATOM 1200 C C . ARG A 1 152 ? 2.175 8.624 -4.523 1.00 83.69 152 ARG A C 1
ATOM 1202 O O . ARG A 1 152 ? 2.229 9.839 -4.683 1.00 83.69 152 ARG A O 1
ATOM 1209 N N . SER A 1 153 ? 2.294 8.069 -3.315 1.00 87.81 153 SER A N 1
ATOM 1210 C CA . SER A 1 153 ? 2.733 8.853 -2.168 1.00 87.81 153 SER A CA 1
ATOM 1211 C C . SER A 1 153 ? 4.174 9.321 -2.382 1.00 87.81 153 SER A C 1
ATOM 1213 O O . SER A 1 153 ? 4.982 8.614 -2.991 1.00 87.81 153 SER A O 1
ATOM 1215 N N . LEU A 1 154 ? 4.506 10.497 -1.841 1.00 89.44 154 LEU A N 1
ATOM 1216 C CA . LEU A 1 154 ? 5.872 11.025 -1.875 1.00 89.44 154 LEU A CA 1
ATOM 1217 C C . LEU A 1 154 ? 6.871 10.010 -1.294 1.00 89.44 154 LEU A C 1
ATOM 1219 O O . LEU A 1 154 ? 7.893 9.733 -1.911 1.00 89.44 154 LEU A O 1
ATOM 1223 N N . ALA A 1 155 ? 6.518 9.378 -0.170 1.00 91.44 155 ALA A N 1
ATOM 1224 C CA . ALA A 1 155 ? 7.333 8.337 0.450 1.00 91.44 155 ALA A CA 1
ATOM 1225 C C . ALA A 1 155 ? 7.583 7.147 -0.494 1.00 91.44 155 ALA A C 1
ATOM 1227 O O . ALA A 1 155 ? 8.702 6.650 -0.582 1.00 91.44 155 ALA A O 1
ATOM 1228 N N . GLY A 1 156 ? 6.570 6.718 -1.255 1.00 93.06 156 GLY A N 1
ATOM 1229 C CA . GLY A 1 156 ? 6.728 5.634 -2.220 1.00 93.06 156 GLY A CA 1
ATOM 1230 C C . GLY A 1 156 ? 7.620 6.003 -3.408 1.00 93.06 156 GLY A C 1
ATOM 1231 O O . GLY A 1 156 ? 8.355 5.156 -3.922 1.00 93.06 156 GLY A O 1
ATOM 1232 N N . GLU A 1 157 ? 7.578 7.259 -3.853 1.00 92.31 157 GLU A N 1
ATOM 1233 C CA . GLU A 1 157 ? 8.485 7.772 -4.885 1.00 92.31 157 GLU A CA 1
ATOM 1234 C C . GLU A 1 157 ? 9.931 7.834 -4.390 1.00 92.31 157 GLU A C 1
ATOM 1236 O O . GLU A 1 157 ? 10.826 7.316 -5.064 1.00 92.31 157 GLU A O 1
ATOM 1241 N N . GLU A 1 158 ? 10.148 8.385 -3.195 1.00 94.88 158 GLU A N 1
ATOM 1242 C CA . GLU A 1 158 ? 11.456 8.443 -2.537 1.00 94.88 158 GLU A CA 1
ATOM 1243 C C . GLU A 1 158 ? 12.033 7.040 -2.315 1.00 94.88 158 GLU A C 1
ATOM 1245 O O . GLU A 1 158 ? 13.191 6.787 -2.653 1.00 94.88 158 GLU A O 1
ATOM 1250 N N . PHE A 1 159 ? 11.209 6.092 -1.857 1.00 96.12 159 PHE A N 1
ATOM 1251 C CA . PHE A 1 159 ? 11.597 4.696 -1.673 1.00 96.12 159 PHE A CA 1
ATOM 1252 C C . PHE A 1 159 ? 12.142 4.075 -2.962 1.00 96.12 159 PHE A C 1
ATOM 1254 O O . PHE A 1 159 ? 13.220 3.477 -2.977 1.00 96.12 159 PHE A O 1
ATOM 1261 N N . ARG A 1 160 ? 11.418 4.235 -4.075 1.00 95.69 160 ARG A N 1
ATOM 1262 C CA . ARG A 1 160 ? 11.849 3.698 -5.374 1.00 95.69 160 ARG A CA 1
ATOM 1263 C C . ARG A 1 160 ? 13.104 4.388 -5.891 1.00 95.69 160 ARG A C 1
ATOM 1265 O O . ARG A 1 160 ? 13.934 3.713 -6.490 1.00 95.69 160 ARG A O 1
ATOM 1272 N N . ALA A 1 161 ? 13.254 5.691 -5.661 1.00 94.00 161 ALA A N 1
ATOM 1273 C CA . ALA A 1 161 ? 14.460 6.421 -6.035 1.00 94.00 161 ALA A CA 1
ATOM 1274 C C . ALA A 1 161 ? 15.686 5.961 -5.229 1.00 94.00 161 ALA A C 1
ATOM 1276 O O . ALA A 1 161 ? 16.790 5.904 -5.768 1.00 94.00 161 ALA A O 1
ATOM 1277 N N . GLN A 1 162 ? 15.492 5.614 -3.954 1.00 95.62 162 GLN A N 1
ATOM 1278 C CA . GLN A 1 162 ? 16.568 5.198 -3.061 1.00 95.62 162 GLN A CA 1
ATOM 1279 C C . GLN A 1 162 ? 16.970 3.728 -3.242 1.00 95.62 162 GLN A C 1
ATOM 1281 O O . GLN A 1 162 ? 18.161 3.414 -3.215 1.00 95.62 162 GLN A O 1
ATOM 1286 N N . TYR A 1 163 ? 15.997 2.827 -3.400 1.00 95.69 163 TYR A N 1
ATOM 1287 C CA . TYR A 1 163 ? 16.225 1.378 -3.330 1.00 95.69 163 TYR A CA 1
ATOM 1288 C C . TYR A 1 163 ? 15.921 0.625 -4.631 1.00 95.69 163 TYR A C 1
ATOM 1290 O O . TYR A 1 163 ? 16.305 -0.539 -4.771 1.00 95.69 163 TYR A O 1
ATOM 1298 N N . GLY A 1 164 ? 15.219 1.247 -5.579 1.00 93.75 164 GLY A N 1
ATOM 1299 C CA . GLY A 1 164 ? 14.853 0.623 -6.847 1.00 93.75 164 GLY A CA 1
ATOM 1300 C C . GLY A 1 164 ? 15.966 0.690 -7.887 1.00 93.75 164 GLY A C 1
ATOM 1301 O O . GLY A 1 164 ? 16.678 1.685 -8.000 1.00 93.75 164 GLY A O 1
ATOM 1302 N N . ASP A 1 165 ? 16.086 -0.360 -8.703 1.00 93.44 165 ASP A N 1
ATOM 1303 C CA . ASP A 1 165 ? 16.854 -0.253 -9.943 1.00 93.44 165 ASP A CA 1
ATOM 1304 C C . ASP A 1 165 ? 16.039 0.570 -10.960 1.00 93.44 165 ASP A C 1
ATOM 1306 O O . ASP A 1 165 ? 14.894 0.201 -11.243 1.00 93.44 165 ASP A O 1
ATOM 1310 N N . PRO A 1 166 ? 16.579 1.670 -11.520 1.00 92.75 166 PRO A N 1
ATOM 1311 C CA . PRO A 1 166 ? 15.806 2.557 -12.387 1.00 92.75 166 PRO A CA 1
ATOM 1312 C C . PRO A 1 166 ? 15.200 1.868 -13.616 1.00 92.75 166 PRO A C 1
ATOM 1314 O O . PRO A 1 166 ? 14.096 2.228 -14.029 1.00 92.75 166 PRO A O 1
ATOM 1317 N N . LEU A 1 167 ? 15.889 0.877 -14.196 1.00 92.19 167 LEU A N 1
ATOM 1318 C CA . LEU A 1 167 ? 15.388 0.155 -15.366 1.00 92.19 167 LEU A CA 1
ATOM 1319 C C . LEU A 1 167 ? 14.274 -0.813 -14.976 1.00 92.19 167 LEU A C 1
ATOM 1321 O O . LEU A 1 167 ? 13.247 -0.847 -15.652 1.00 92.19 167 LEU A O 1
ATOM 1325 N N . GLU A 1 168 ? 14.428 -1.538 -13.867 1.00 91.38 168 GLU A N 1
ATOM 1326 C CA . GLU A 1 168 ? 13.370 -2.420 -13.358 1.00 91.38 168 GLU A CA 1
ATOM 1327 C C . GLU A 1 168 ? 12.117 -1.639 -12.963 1.00 91.38 168 GLU A C 1
ATOM 1329 O O . GLU A 1 168 ? 11.009 -2.001 -13.362 1.00 91.38 168 GLU A O 1
ATOM 1334 N N . VAL A 1 169 ? 12.280 -0.519 -12.251 1.00 92.31 169 VAL A N 1
ATOM 1335 C CA . VAL A 1 169 ? 11.158 0.355 -11.883 1.00 92.31 169 VAL A CA 1
ATOM 1336 C C . VAL A 1 169 ? 10.446 0.858 -13.139 1.00 92.31 169 VAL A C 1
ATOM 1338 O O . VAL A 1 169 ? 9.220 0.770 -13.218 1.00 92.31 169 VAL A O 1
ATOM 1341 N N . LYS A 1 170 ? 11.193 1.318 -14.152 1.00 91.75 170 LYS A N 1
ATOM 1342 C CA . LYS A 1 170 ? 10.621 1.785 -15.422 1.00 91.75 170 LYS A CA 1
ATOM 1343 C C . LYS A 1 170 ? 9.911 0.661 -16.187 1.00 91.75 170 LYS A C 1
ATOM 1345 O O . LYS A 1 170 ? 8.816 0.886 -16.703 1.00 91.75 170 LYS A O 1
ATOM 1350 N N . ARG A 1 171 ? 10.494 -0.543 -16.245 1.00 92.62 171 ARG A N 1
ATOM 1351 C CA . ARG A 1 171 ? 9.891 -1.729 -16.881 1.00 92.62 171 ARG A CA 1
ATOM 1352 C C . ARG A 1 171 ? 8.538 -2.040 -16.255 1.00 92.62 171 ARG A C 1
ATOM 1354 O O . ARG A 1 171 ? 7.530 -2.090 -16.955 1.00 92.62 171 ARG A O 1
ATOM 1361 N N . MET A 1 172 ? 8.518 -2.196 -14.936 1.00 88.81 172 MET A N 1
ATOM 1362 C CA . MET A 1 172 ? 7.312 -2.542 -14.193 1.00 88.81 172 MET A CA 1
ATOM 1363 C C . MET A 1 172 ? 6.239 -1.432 -14.287 1.00 88.81 172 MET A C 1
ATOM 1365 O O . MET A 1 172 ? 5.048 -1.732 -14.390 1.00 88.81 172 MET A O 1
ATOM 1369 N N . GLN A 1 173 ? 6.633 -0.150 -14.323 1.00 87.81 173 GLN A N 1
ATOM 1370 C CA . GLN A 1 173 ? 5.719 0.971 -14.584 1.00 87.81 173 GLN A CA 1
ATOM 1371 C C . GLN A 1 173 ? 5.045 0.851 -15.948 1.00 87.81 173 GLN A C 1
ATOM 1373 O O . GLN A 1 173 ? 3.827 0.990 -16.043 1.00 87.81 173 GLN A O 1
ATOM 1378 N N . LEU A 1 174 ? 5.812 0.563 -16.999 1.00 88.69 174 LEU A N 1
ATOM 1379 C CA . LEU A 1 174 ? 5.274 0.397 -18.348 1.00 88.69 174 LEU A CA 1
ATOM 1380 C C . LEU A 1 174 ? 4.358 -0.830 -18.455 1.00 88.69 174 LEU A C 1
ATOM 1382 O O . LEU A 1 174 ? 3.275 -0.718 -19.025 1.00 88.69 174 LEU A O 1
ATOM 1386 N N . GLU A 1 175 ? 4.739 -1.964 -17.860 1.00 88.19 175 GLU A N 1
ATOM 1387 C CA . GLU A 1 175 ? 3.918 -3.186 -17.831 1.00 88.19 175 GLU A CA 1
ATOM 1388 C C . GLU A 1 175 ? 2.559 -2.949 -17.168 1.00 88.19 175 GLU A C 1
ATOM 1390 O O . GLU A 1 175 ? 1.529 -3.345 -17.715 1.00 88.19 175 GLU A O 1
ATOM 1395 N N . ARG A 1 176 ? 2.531 -2.240 -16.033 1.00 85.62 176 ARG A N 1
ATOM 1396 C CA . ARG A 1 176 ? 1.269 -1.897 -15.365 1.00 85.62 176 ARG A CA 1
ATOM 1397 C C . ARG A 1 176 ? 0.439 -0.935 -16.204 1.00 85.62 176 ARG A C 1
ATOM 1399 O O . ARG A 1 176 ? -0.738 -1.200 -16.423 1.00 85.62 176 ARG A O 1
ATOM 1406 N N . ARG A 1 177 ? 1.040 0.137 -16.736 1.00 84.50 177 ARG A N 1
ATOM 1407 C CA . ARG A 1 177 ? 0.329 1.091 -17.611 1.00 84.50 177 ARG A CA 1
ATOM 1408 C C . ARG A 1 177 ? -0.303 0.399 -18.823 1.00 84.50 177 ARG A C 1
ATOM 1410 O O . ARG A 1 177 ? -1.426 0.740 -19.175 1.00 84.50 177 ARG A O 1
ATOM 1417 N N . LEU A 1 178 ? 0.381 -0.587 -19.411 1.00 85.50 178 LEU A N 1
ATOM 1418 C CA . LEU A 1 178 ? -0.158 -1.417 -20.493 1.00 85.50 178 LEU A CA 1
ATOM 1419 C C . LEU A 1 178 ? -1.325 -2.295 -20.041 1.00 85.50 178 LEU A C 1
ATOM 1421 O O . LEU A 1 178 ? -2.342 -2.339 -20.729 1.00 85.50 178 LEU A O 1
ATOM 1425 N N . ALA A 1 179 ? -1.201 -2.965 -18.891 1.00 83.19 179 ALA A N 1
ATOM 1426 C CA . ALA A 1 179 ? -2.262 -3.814 -18.342 1.00 83.19 179 ALA A CA 1
ATOM 1427 C C . ALA A 1 179 ? -3.563 -3.036 -18.085 1.00 83.19 179 ALA A C 1
ATOM 1429 O O . ALA A 1 179 ? -4.652 -3.586 -18.196 1.00 83.19 179 ALA A O 1
ATOM 1430 N N . LEU A 1 180 ? -3.444 -1.744 -17.790 1.00 75.88 180 LEU A N 1
ATOM 1431 C CA . LEU A 1 180 ? -4.564 -0.858 -17.480 1.00 75.88 180 LEU A CA 1
ATOM 1432 C C . LEU A 1 180 ? -5.221 -0.237 -18.719 1.00 75.88 180 LEU A C 1
ATOM 1434 O O . LEU A 1 180 ? -6.214 0.477 -18.596 1.00 75.88 180 LEU A O 1
ATOM 1438 N N . GLY A 1 181 ? -4.678 -0.505 -19.908 1.00 68.62 181 GLY A N 1
ATOM 1439 C CA . GLY A 1 181 ? -5.326 -0.313 -21.202 1.00 68.62 181 GLY A CA 1
ATOM 1440 C C . GLY A 1 181 ? -5.548 1.127 -21.676 1.00 68.62 181 GLY A C 1
ATOM 1441 O O . GLY A 1 181 ? -5.373 1.364 -22.865 1.00 68.62 181 GLY A O 1
ATOM 1442 N N . TYR A 1 182 ? -5.948 2.078 -20.821 1.00 53.06 182 TYR A N 1
ATOM 1443 C CA . TYR A 1 182 ? -6.584 3.325 -21.289 1.00 53.06 182 TYR A CA 1
ATOM 1444 C C . TYR A 1 182 ? -6.519 4.532 -20.333 1.00 53.06 182 TYR A C 1
ATOM 1446 O O . TYR A 1 182 ? -7.163 5.544 -20.593 1.00 53.06 182 TYR A O 1
ATOM 1454 N N . LEU A 1 183 ? -5.760 4.482 -19.234 1.00 57.31 183 LEU A N 1
ATOM 1455 C CA . LEU A 1 183 ? -5.762 5.572 -18.237 1.00 57.31 183 LEU A CA 1
ATOM 1456 C C . LEU A 1 183 ? -4.767 6.717 -18.513 1.00 57.31 183 LEU A C 1
ATOM 1458 O O . LEU A 1 183 ? -4.624 7.607 -17.679 1.00 57.31 183 LEU A O 1
ATOM 1462 N N . PHE A 1 184 ? -4.076 6.720 -19.657 1.00 57.97 184 PHE A N 1
ATOM 1463 C CA . PHE A 1 184 ? -3.044 7.717 -19.961 1.00 57.97 184 PHE A CA 1
ATOM 1464 C C . PHE A 1 184 ? -3.073 8.174 -21.425 1.00 57.97 184 PHE A C 1
ATOM 1466 O O . PHE A 1 184 ? -3.420 7.395 -22.304 1.00 57.97 184 PHE A O 1
ATOM 1473 N N . ASP A 1 185 ? -2.597 9.398 -21.679 1.00 64.06 185 ASP A N 1
ATOM 1474 C CA . ASP A 1 185 ? -2.498 10.026 -23.013 1.00 64.06 185 ASP A CA 1
ATOM 1475 C C . ASP A 1 185 ? -1.505 9.340 -23.978 1.00 64.06 185 ASP A C 1
ATOM 1477 O O . ASP A 1 185 ? -1.368 9.734 -25.138 1.00 64.06 185 ASP A O 1
ATOM 1481 N N . ASP A 1 186 ? -0.770 8.327 -23.512 1.00 68.12 186 ASP A N 1
ATOM 1482 C CA . ASP A 1 186 ? 0.150 7.560 -24.348 1.00 68.12 186 ASP A CA 1
ATOM 1483 C C . ASP A 1 186 ? -0.611 6.470 -25.110 1.00 68.12 186 ASP A C 1
ATOM 1485 O O . ASP A 1 186 ? -1.356 5.694 -24.514 1.00 68.12 186 ASP A O 1
ATOM 1489 N N . THR A 1 187 ? -0.375 6.348 -26.421 1.00 82.25 187 THR A N 1
ATOM 1490 C CA . THR A 1 187 ? -0.944 5.229 -27.181 1.00 82.25 187 THR A CA 1
ATOM 1491 C C . THR A 1 187 ? -0.335 3.906 -26.719 1.00 82.25 187 THR A C 1
ATOM 1493 O O . THR A 1 187 ? 0.833 3.841 -26.314 1.00 82.25 187 THR A O 1
ATOM 1496 N N . LYS A 1 188 ? -1.119 2.829 -26.806 1.00 86.25 188 LYS A N 1
ATOM 1497 C CA . LYS A 1 188 ? -0.672 1.474 -26.471 1.00 86.25 188 LYS A CA 1
ATOM 1498 C C . LYS A 1 188 ? 0.632 1.115 -27.193 1.00 86.25 188 LYS A C 1
ATOM 1500 O O . LYS A 1 188 ? 1.563 0.635 -26.554 1.00 86.25 188 LYS A O 1
ATOM 1505 N N . GLU A 1 189 ? 0.747 1.447 -28.478 1.00 87.88 189 GLU A N 1
ATOM 1506 C CA . GLU A 1 189 ? 1.941 1.167 -29.286 1.00 87.88 189 GLU A CA 1
ATOM 1507 C C . GLU A 1 189 ? 3.184 1.891 -28.748 1.00 87.88 189 GLU A C 1
ATOM 1509 O O . GLU A 1 189 ? 4.288 1.343 -28.754 1.00 87.88 189 GLU A O 1
ATOM 1514 N N . LYS A 1 190 ? 3.027 3.127 -28.249 1.00 89.62 190 LYS A N 1
ATOM 1515 C CA . LYS A 1 190 ? 4.129 3.883 -27.637 1.00 89.62 190 LYS A CA 1
ATOM 1516 C C . LYS A 1 190 ? 4.603 3.213 -26.349 1.00 89.62 190 LYS A C 1
ATOM 1518 O O . LYS A 1 190 ? 5.809 3.130 -26.120 1.00 89.62 190 LYS A O 1
ATOM 1523 N N . LEU A 1 191 ? 3.675 2.745 -25.515 1.00 89.75 191 LEU A N 1
ATOM 1524 C CA . LEU A 1 191 ? 4.004 2.033 -24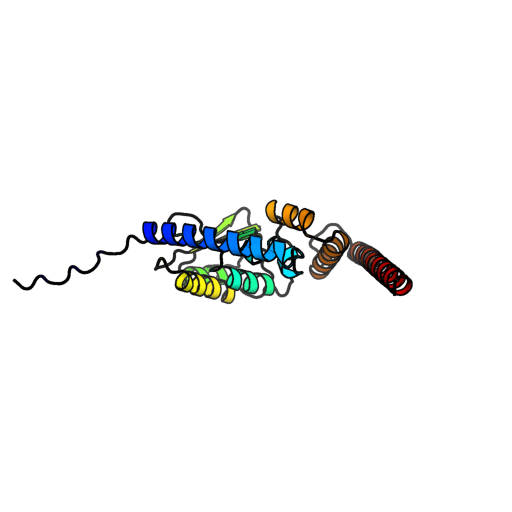.281 1.00 89.75 191 LEU A CA 1
ATOM 1525 C C . LEU A 1 191 ? 4.689 0.688 -24.568 1.00 89.75 191 LEU A C 1
ATOM 1527 O O . LEU A 1 191 ? 5.687 0.379 -23.918 1.00 89.75 191 LEU A O 1
ATOM 1531 N N . GLU A 1 192 ? 4.207 -0.071 -25.557 1.00 91.31 192 GLU A N 1
ATOM 1532 C CA . GLU A 1 192 ? 4.805 -1.346 -25.981 1.00 91.31 192 GLU A CA 1
ATOM 1533 C C . GLU A 1 192 ? 6.237 -1.156 -26.489 1.00 91.31 192 GLU A C 1
ATOM 1535 O O . GLU A 1 192 ? 7.145 -1.844 -26.021 1.00 91.31 192 GLU A O 1
ATOM 1540 N N . ARG A 1 193 ? 6.467 -0.163 -27.359 1.00 93.44 193 ARG A N 1
ATOM 1541 C CA . ARG A 1 193 ? 7.812 0.163 -27.854 1.00 93.44 193 ARG A CA 1
ATOM 1542 C C . ARG A 1 193 ? 8.759 0.553 -26.720 1.00 93.44 193 ARG A C 1
ATOM 1544 O O . ARG A 1 193 ? 9.862 0.024 -26.628 1.00 93.44 193 ARG A O 1
ATOM 1551 N N . ASN A 1 194 ? 8.321 1.442 -25.827 1.00 92.12 194 ASN A N 1
ATOM 1552 C CA . ASN A 1 194 ? 9.136 1.857 -24.685 1.00 92.12 194 ASN A CA 1
ATOM 1553 C C . ASN A 1 194 ? 9.476 0.668 -23.769 1.00 92.12 194 ASN A C 1
ATOM 1555 O O . ASN A 1 194 ? 10.568 0.610 -23.206 1.00 92.12 194 ASN A O 1
ATOM 1559 N N . LEU A 1 195 ? 8.540 -0.269 -23.588 1.00 93.06 195 LEU A N 1
ATOM 1560 C CA . LEU A 1 195 ? 8.765 -1.463 -22.781 1.00 93.06 195 LEU A CA 1
ATOM 1561 C C . LEU A 1 195 ? 9.786 -2.399 -23.439 1.00 93.06 195 LEU A C 1
ATOM 1563 O O . LEU A 1 195 ? 10.645 -2.945 -22.747 1.00 93.06 195 LEU A O 1
ATOM 1567 N N . GLU A 1 196 ? 9.717 -2.573 -24.758 1.00 95.00 196 GLU A N 1
ATOM 1568 C CA . GLU A 1 196 ? 10.688 -3.363 -25.517 1.00 95.00 196 GLU A CA 1
ATOM 1569 C C . GLU A 1 196 ? 12.104 -2.780 -25.411 1.00 95.00 196 GLU A C 1
ATOM 1571 O O . GLU A 1 196 ? 13.048 -3.517 -25.119 1.0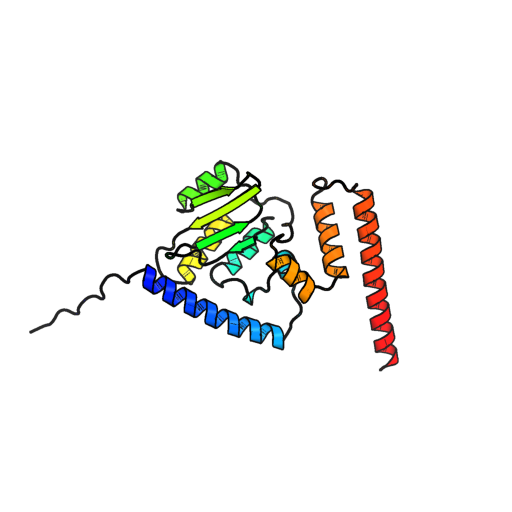0 95.00 196 GLU A O 1
ATOM 1576 N N . GLU A 1 197 ? 12.245 -1.458 -25.540 1.00 95.94 197 GLU A N 1
ATOM 1577 C CA . GLU A 1 197 ? 13.524 -0.756 -25.368 1.00 95.94 197 GLU A CA 1
ATOM 1578 C C . GLU A 1 197 ? 14.128 -1.004 -23.977 1.00 95.94 197 GLU A C 1
ATOM 1580 O O . GLU A 1 197 ? 15.296 -1.381 -23.861 1.00 95.94 197 GLU A O 1
ATOM 1585 N N . VAL A 1 198 ? 13.323 -0.868 -22.917 1.00 95.50 198 VAL A N 1
ATOM 1586 C CA . VAL A 1 198 ? 13.782 -1.102 -21.537 1.00 95.50 198 VAL A CA 1
ATOM 1587 C C . VAL A 1 198 ? 14.179 -2.565 -21.320 1.00 95.50 198 VAL A C 1
ATOM 1589 O O . VAL A 1 198 ? 15.208 -2.839 -20.701 1.00 95.50 198 VAL A O 1
ATOM 1592 N N . ARG A 1 199 ? 13.410 -3.523 -21.854 1.00 94.31 199 ARG A N 1
ATOM 1593 C CA . ARG A 1 199 ? 13.740 -4.957 -21.766 1.00 94.31 199 ARG A CA 1
ATOM 1594 C C . ARG A 1 199 ? 15.046 -5.288 -22.487 1.00 94.31 199 ARG A C 1
ATOM 1596 O O . ARG A 1 199 ? 15.847 -6.063 -21.966 1.00 94.31 199 ARG A O 1
ATOM 1603 N N . ALA A 1 200 ? 15.277 -4.694 -23.656 1.00 95.19 200 ALA A N 1
ATOM 1604 C CA . ALA A 1 200 ? 16.524 -4.863 -24.392 1.00 95.19 200 ALA A CA 1
ATOM 1605 C C . ALA A 1 200 ? 17.725 -4.300 -23.612 1.00 95.19 200 ALA A C 1
ATOM 1607 O O . ALA A 1 200 ? 18.788 -4.924 -23.581 1.00 95.19 200 ALA A O 1
ATOM 1608 N N . GLU A 1 201 ? 17.554 -3.159 -22.943 1.00 95.81 201 GLU A N 1
ATOM 1609 C CA . GLU A 1 201 ? 18.597 -2.544 -22.121 1.00 95.81 201 GLU A CA 1
ATOM 1610 C C . GLU A 1 201 ? 18.952 -3.393 -20.891 1.00 95.81 201 GLU A C 1
ATOM 1612 O O . GLU A 1 201 ? 20.136 -3.632 -20.634 1.00 95.81 201 GLU A O 1
ATOM 1617 N N . ILE A 1 202 ? 17.944 -3.916 -20.182 1.00 93.12 202 ILE A N 1
ATOM 1618 C CA . ILE A 1 202 ? 18.139 -4.845 -19.058 1.00 93.12 202 ILE A CA 1
ATOM 1619 C C . ILE A 1 202 ? 18.923 -6.074 -19.526 1.00 93.12 202 ILE A C 1
ATOM 1621 O O . ILE A 1 202 ? 19.982 -6.376 -18.972 1.00 93.12 202 ILE A O 1
ATOM 1625 N N . LYS A 1 203 ? 18.476 -6.717 -20.613 1.00 93.62 203 LYS A N 1
ATOM 1626 C CA . LYS A 1 203 ? 19.141 -7.897 -21.180 1.00 93.62 203 LYS A CA 1
ATOM 1627 C C . LYS A 1 203 ? 20.604 -7.618 -21.540 1.00 93.62 203 LYS A C 1
ATOM 1629 O O . LYS A 1 203 ? 21.491 -8.397 -21.198 1.00 93.62 203 LYS A O 1
ATOM 1634 N N . LYS A 1 204 ? 20.883 -6.478 -22.180 1.00 94.44 204 LYS A N 1
ATOM 1635 C CA . LYS A 1 204 ? 22.252 -6.068 -22.530 1.00 94.44 204 LYS A CA 1
ATOM 1636 C C . LYS A 1 204 ? 23.136 -5.899 -21.287 1.00 94.44 204 LYS A C 1
ATOM 1638 O O . LYS A 1 204 ? 24.314 -6.269 -21.310 1.00 94.44 204 LYS A O 1
ATOM 1643 N N . ARG A 1 205 ? 22.594 -5.341 -20.199 1.00 92.19 205 ARG A N 1
ATOM 1644 C CA . ARG A 1 205 ? 23.313 -5.176 -18.926 1.00 92.19 205 ARG A CA 1
ATOM 1645 C C . ARG A 1 205 ? 23.630 -6.526 -18.285 1.00 92.19 205 ARG A C 1
ATOM 1647 O O . ARG A 1 205 ? 24.755 -6.722 -17.830 1.00 92.19 205 ARG A O 1
ATOM 1654 N N . GLU A 1 206 ? 22.682 -7.457 -18.298 1.00 90.81 206 GLU A N 1
ATOM 1655 C CA . GLU A 1 206 ? 22.876 -8.821 -17.792 1.00 90.81 206 GLU A CA 1
ATOM 1656 C C . GLU A 1 206 ? 23.960 -9.572 -18.576 1.00 90.81 206 GLU A C 1
ATOM 1658 O O . GLU A 1 206 ? 24.884 -10.123 -17.976 1.00 90.81 206 GLU A O 1
ATOM 1663 N N . GLU A 1 207 ? 23.912 -9.529 -19.910 1.00 91.69 207 GLU A N 1
ATOM 1664 C CA . GLU A 1 207 ? 24.927 -10.141 -20.779 1.00 91.69 207 GLU A CA 1
ATOM 1665 C C . GLU A 1 207 ? 26.324 -9.560 -20.518 1.00 91.69 207 GLU A C 1
ATOM 1667 O O . GLU A 1 207 ? 27.312 -10.297 -20.431 1.00 91.69 207 GLU A O 1
ATOM 1672 N N . THR A 1 208 ? 26.401 -8.241 -20.315 1.00 90.69 208 THR A N 1
ATOM 1673 C CA . THR A 1 208 ? 27.651 -7.555 -19.972 1.00 90.69 208 THR A CA 1
ATOM 1674 C C . THR A 1 208 ? 28.203 -8.073 -18.642 1.00 90.69 208 THR A C 1
ATOM 1676 O O . THR A 1 208 ? 29.359 -8.490 -18.586 1.00 90.69 208 THR A O 1
ATOM 1679 N N . ILE A 1 209 ? 27.384 -8.136 -17.588 1.00 86.31 209 ILE A N 1
ATOM 1680 C CA . ILE A 1 209 ? 27.801 -8.641 -16.268 1.00 86.31 209 ILE A CA 1
ATOM 1681 C C . ILE A 1 209 ? 28.302 -10.089 -16.364 1.00 86.31 209 ILE A C 1
ATOM 1683 O O . ILE A 1 209 ? 29.375 -10.403 -15.845 1.00 86.31 209 ILE A O 1
ATOM 1687 N N . VAL A 1 210 ? 27.579 -10.960 -17.075 1.00 82.75 210 VAL A N 1
ATOM 1688 C CA . VAL A 1 210 ? 27.977 -12.365 -17.268 1.00 82.75 210 VAL A CA 1
ATOM 1689 C C . VAL A 1 210 ? 29.327 -12.472 -17.983 1.00 82.75 210 VAL A C 1
ATOM 1691 O O . VAL A 1 210 ? 30.158 -13.300 -17.602 1.00 82.75 210 VAL A O 1
ATOM 1694 N N . SER A 1 211 ? 29.575 -11.631 -18.991 1.00 81.06 211 SER A N 1
ATOM 1695 C CA . SER A 1 211 ? 30.854 -11.623 -19.711 1.00 81.06 211 SER A CA 1
ATOM 1696 C C . SER A 1 211 ? 32.035 -11.217 -18.818 1.00 81.06 211 SER A C 1
ATOM 1698 O O . SER A 1 211 ? 33.083 -11.854 -18.877 1.00 81.06 211 SER A O 1
ATOM 1700 N N . PHE A 1 212 ? 31.849 -10.243 -17.920 1.00 74.94 212 PHE A N 1
ATOM 1701 C CA . PHE A 1 212 ? 32.884 -9.815 -16.972 1.00 74.94 212 PHE A CA 1
ATOM 1702 C C . PHE A 1 212 ? 33.204 -10.879 -15.917 1.00 74.94 212 PHE A C 1
ATOM 1704 O O . PHE A 1 212 ? 34.374 -11.089 -15.587 1.00 74.94 212 PHE A O 1
ATOM 1711 N N . VAL A 1 213 ? 32.185 -11.584 -15.416 1.00 75.62 213 VAL A N 1
ATOM 1712 C CA . VAL A 1 213 ? 32.378 -12.665 -14.438 1.00 75.62 213 VAL A CA 1
ATOM 1713 C C . VAL A 1 213 ? 33.168 -13.825 -15.052 1.00 75.62 213 VAL A C 1
ATOM 1715 O O . VAL A 1 213 ? 34.084 -14.325 -14.413 1.00 75.62 213 VAL A O 1
ATOM 1718 N N . ARG A 1 214 ? 32.894 -14.197 -16.312 1.00 69.81 214 ARG A N 1
ATOM 1719 C CA . ARG A 1 214 ? 33.610 -15.284 -17.015 1.00 69.81 214 ARG A CA 1
ATOM 1720 C C . ARG A 1 214 ? 35.077 -14.987 -17.331 1.00 69.81 214 ARG A C 1
ATOM 1722 O O . ARG A 1 214 ? 35.839 -15.922 -17.523 1.00 69.81 214 ARG A O 1
ATOM 1729 N N . ILE A 1 215 ? 35.463 -13.717 -17.432 1.00 68.12 215 ILE A N 1
ATOM 1730 C CA . ILE A 1 215 ? 36.862 -13.316 -17.673 1.00 68.12 215 ILE A CA 1
ATOM 1731 C C . ILE A 1 215 ? 37.676 -13.344 -16.366 1.00 68.12 215 ILE A C 1
ATOM 1733 O O . ILE A 1 215 ? 38.901 -13.409 -16.403 1.00 68.12 215 ILE A O 1
ATOM 1737 N N . SER A 1 216 ? 37.001 -13.304 -15.213 1.00 59.22 216 SER A N 1
ATOM 1738 C CA . SER A 1 216 ? 37.626 -13.179 -13.890 1.00 59.22 216 SER A CA 1
ATOM 1739 C C . SER A 1 216 ? 37.718 -14.507 -13.118 1.00 59.22 216 SER A C 1
ATOM 1741 O O . SER A 1 216 ? 38.144 -14.505 -11.964 1.00 59.22 216 SER A O 1
ATOM 1743 N N . THR A 1 217 ? 37.309 -15.619 -13.737 1.00 56.22 217 THR A N 1
ATOM 1744 C CA . THR A 1 217 ? 37.375 -17.001 -13.221 1.00 56.22 217 THR A CA 1
ATOM 1745 C C . THR A 1 217 ? 38.310 -17.839 -14.069 1.00 56.22 217 THR A C 1
ATOM 1747 O O . THR A 1 217 ? 39.117 -18.590 -13.484 1.00 56.22 217 THR A O 1
#

Sequence (217 aa):
MTGDPKMPGPVNLEKGMEELRERIHREMRVELEGRLKKNPKPSEQELVMGAFQEELEPQVREALTIMYQKGYSTSSSGFYGGGMQAIDGEFILNADTVTQLKVFGVQVESVNNYYTFLKFQSTAADQEVIRQQAVRIAKALPDQEMPAFYSRSLAGEEFRAQYGDPLEVKRMQLERRLALGYLFDDTKEKLERNLEEVRAEIKKREETIVSFVRIST

Radius of gyration: 21.89 Å; chains: 1; bounding box: 60×31×86 Å

Secondary structure (DSSP, 8-state):
------PPPPP-HHHHHHHHHHHHHHHHHHHHHHHHHH--PPPHHHHHHTS-GGGS-TTTHHHHHHHHHTT--EEEEEEEETTEEEEEES----HHHHHHHHHTT-EEEEETTTEEEEEEE-SSS-HHHHHHHHHHHHHHSPP-SSPPPPP-SHHHHHHHHHHS-HHHHHHHHHHHHHHT-SSSSS-HHHHHHHHHHHHHHHHHHHHHHHHHHHH--

pLDDT: mean 89.77, std 12.41, range [41.91, 98.62]